Protein 3A99 (pdb70)

Secondary structure (DSSP, 8-state):
--TTTEEEEEE-SSSSS-EEEEEEETTTTEEEEEEEEEGGG---EEE-TT--EEEHHHHHHHHH-SSS-SBPPEEEEEE-SSEEEEEEE--SSEEEHHHHHHHH-SPPHHHHHHHHHHHHHHHHHHHHTTEE----SGGGEEEETTTTEEEE---TT-EE--SS-B----S-GGGS-HHHHHHS-B-HHHHHHHHHHHHHHHHHHSS-S--SHHHHHH-----SS---HHHHHHHHHHT-SSGGGSPPHHHHHTSGGGSSPPPHHHHIIIII-

GO terms:
  GO:0070561 vitamin D receptor signaling pathway (P, IMP)
  GO:0004674 protein serine/threonine kinase activity (F, IDA)
  GO:004582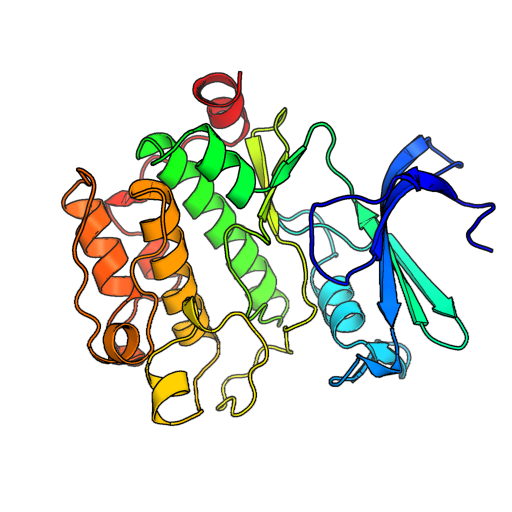4 negative regulation of innate immune response (P, IDA)
  GO:1904263 positive regulation of TORC1 signaling (P, IDA)
  GO:0071346 cellular response to type II interferon (P, IDA)
  GO:0106310 protein serine kinase activity (F, EXP)
  GO:0004674 protein serine/threonine kinase activity (F, EXP)
  GO:0005654 nucleoplasm (C, TAS)
  GO:0005829 cytosol (C, TAS)
  GO:1900425 negative regulation of defense response to bacterium (P, TAS)
  GO:0005515 protein binding (F, IPI)
  GO:0005634 nucleus (C, IDA)
  GO:0005737 cytoplasm (C, IDA)
  GO:1905062 positive regulation of cardioblast proliferation (P, IDA)
  GO:0060045 positive regulation of cardiac muscle cell proliferation (P, IDA)
  GO:0005654 nucleoplasm (C, IDA)
  GO:0005730 nucleolus (C, IDA)
  GO:0005829 cytosol (C, IDA)
  GO:0005524 ATP binding (F, IDA)
  GO:0030145 manganese ion binding (F, IDA)

B-factor: mean 25.62, std 12.77, range [10.34, 84.85]

CATH classification: 3.30.200.20 (+1 more: 1.10.510.10)

InterPro domains:
  IPR000719 Protein kinase domain [PF00069] (38-290)
  IPR000719 Protein kinase domain [PS50011] (38-290)
  IPR000719 Protein kinase domain [SM00220] (38-290)
  IPR008271 Serine/threonine-protein kinase, active site [PS00108] (163-175)
  IPR011009 Protein kinase-like domain superfamily [SSF56112] (36-296)
  IPR017348 Serine/threonine-protein kinase pim-1/2/3 [PIRSF037993] (1-313)
  IPR017441 Protein kinase, ATP binding site [PS00107] (44-67)
  IPR051138 PIM Serine/Threonine Kinase [PTHR22984] (27-294)

Foldseek 3Di:
DPVVQKPWDDFDDDDDDWGKTWIAGPVPRATKIKGKDFPVPADAWDAAPVGDIDGVQVNLLVLLQPDDAQAWHFPDKADDPGIIITITHDAPPKDFQLVVLVVVPAADLLLLLQVLVRVLRRQVSSVVSQKFQQADARRQWMANLQQLGIHGDDSSFMDGADADKDQDGDYDVLLFALCCLPPSIDHRQLRVLSSSLQRSLCRRHSHGQDDDSVCRQVLDGDRPDDDDPQSVVLSSLSSPNDSVSHDGSVCSCVRPSNPPRDHSNRSSVVPSD

Sequence (273 aa):
PLESQYQVGPLLGSGGFGSVYSGIRVSDNLPVAIKHVEKDRISDWGELPNGTRVPMEVVLLKKVSSGFSGVIRLLDWFERPDSFVLILERPEPVQDLFDFITERGALQEELARSFFWQVLEAVRHCHNCGVLHRDIKDENILIDLNRGELKLIDFGSGALLKDTVYTDFDGTRVYSPPEWIRYHRYHGRSAAVWSLGILLYDMVCGDIPFEHDEEIIRGQVFFRQRVSSECQHLIRWCLALRPSDRPTFEEIQNHPWMQDVLLPQETAEIHLH

Radius of gyration: 18.58 Å; Cα contacts (8 Å, |Δi|>4): 505; chains: 1; bounding box: 44×51×43 Å

Organism: Homo sapiens (NCBI:txid9606)

Solvent-accessible surface area: 13479 Å² total; per-residue (Å²): 125,11,113,71,78,6,119,74,29,102,107,76,80,108,78,69,206,67,39,44,64,17,2,60,63,84,97,79,111,65,44,0,11,2,34,47,22,88,49,118,178,26,90,57,69,12,124,12,135,118,41,39,146,0,3,28,14,0,14,0,6,82,81,0,14,81,42,195,23,23,0,4,62,22,60,53,59,43,99,86,122,110,20,0,0,0,0,18,46,41,17,112,52,52,42,37,0,98,59,6,8,97,133,113,30,40,10,123,38,68,3,0,45,0,0,0,66,24,5,0,74,4,1,92,35,1,20,117,33,24,0,3,2,27,13,5,26,8,85,9,2,32,0,19,41,82,137,0,54,6,35,5,39,47,2,49,18,3,16,88,35,88,110,89,60,4,93,62,35,102,21,33,105,35,14,2,5,6,10,25,19,139,111,101,110,7,92,2,110,21,12,9,4,0,10,0,0,0,0,0,0,5,0,5,6,16,80,28,16,4,107,108,48,111,70,2,62,167,16,111,9,156,27,108,88,201,7,23,94,88,0,44,105,0,0,106,74,0,4,20,85,161,45,89,81,15,4,77,29,124,72,0,16,104,9,83,4,1,82,140,40,31,110,46,89,68,0,0,110,101,15,28,138

Nearest PDB structures (foldseek):
  2bil-assembly1_B  TM=9.912E-01  e=7.807E-56  Homo sapiens
  5n51-assembly1_A  TM=9.988E-01  e=1.773E-54  Homo sapiens
  8r0y-assembly1_A  TM=9.945E-01  e=2.367E-54  Homo sapiens
  7vsy-assembly1_A  TM=9.913E-01  e=1.773E-54  Homo sapiens
  3ma3-assembly1_A  TM=1.000E+00  e=5.319E-54  Homo sapiens

Structure (mmCIF, N/CA/C/O backbone):
data_3A99
#
_entry.id   3A99
#
_cell.length_a   98.156
_cell.length_b   98.156
_cell.length_c   80.296
_cell.angle_alpha   90.00
_cell.angle_beta   90.00
_cell.angle_gamma   120.00
#
_symmetry.space_group_name_H-M   'P 65'
#
loop_
_entity.id
_entity.type
_entity.pdbx_description
1 polymer 'Proto-oncogene serine/threonine-protein kinase pim-1'
2 non-polymer 'MAGNESIUM ION'
3 non-polymer 'PHOSPHOAMINOPHOSPHONIC ACID-ADENYLATE ESTER'
4 water water
#
loop_
_atom_site.group_PDB
_atom_site.id
_atom_site.type_symbol
_atom_site.label_atom_id
_atom_site.label_alt_id
_atom_site.label_comp_id
_atom_site.label_asym_id
_atom_site.label_entity_id
_atom_site.label_seq_id
_atom_site.pdbx_PDB_ins_code
_atom_site.Cartn_x
_atom_site.Cartn_y
_atom_site.Cartn_z
_atom_site.occupancy
_atom_site.B_iso_or_equiv
_atom_site.auth_seq_id
_atom_site.auth_comp_id
_atom_site.auth_asym_id
_atom_site.auth_atom_id
_atom_site.pdbx_PDB_model_num
ATOM 1 N N . PRO A 1 40 ? -9.251 100.104 14.490 1.00 63.94 33 PRO A N 1
ATOM 2 C CA . PRO A 1 40 ? -10.173 99.867 13.356 1.00 63.72 33 PRO A CA 1
ATOM 3 C C . PRO A 1 40 ? -9.730 98.679 12.504 1.00 63.79 33 PRO A C 1
ATOM 4 O O . PRO A 1 40 ? -9.610 97.559 13.000 1.00 65.21 33 PRO A O 1
ATOM 8 N N . LEU A 1 41 ? -9.489 98.932 11.222 1.00 63.40 34 LEU A N 1
ATOM 9 C CA . LEU A 1 41 ? -9.060 97.887 10.299 1.00 61.57 34 LEU A CA 1
ATOM 10 C C . LEU A 1 41 ? -8.095 98.446 9.262 1.00 60.88 34 LEU A C 1
ATOM 11 O O . LEU A 1 41 ? -7.044 97.863 8.999 1.00 59.22 34 LEU A O 1
ATOM 16 N N . GLU A 1 42 ? -8.459 99.582 8.677 1.00 61.00 35 GLU A N 1
ATOM 17 C CA . GLU A 1 42 ? -7.626 100.224 7.668 1.00 61.12 35 GLU A CA 1
ATOM 18 C C . GLU A 1 42 ? -6.331 100.739 8.287 1.00 59.28 35 GLU A C 1
ATOM 19 O O . GLU A 1 42 ? -5.352 100.993 7.583 1.00 57.82 35 GLU A O 1
ATOM 25 N N . SER A 1 43 ? -6.331 100.889 9.608 1.00 57.60 36 SER A N 1
ATOM 26 C CA . SER A 1 43 ? -5.156 101.375 10.321 1.00 56.14 36 SER A CA 1
ATOM 27 C C . SER A 1 43 ? -4.248 100.225 10.749 1.00 53.17 36 SER A C 1
ATOM 28 O O . SER A 1 43 ? -3.026 100.373 10.793 1.00 53.01 36 SER A O 1
ATOM 31 N N . GLN A 1 44 ? -4.847 99.080 11.061 1.00 49.42 37 GLN A N 1
ATOM 32 C CA . GLN A 1 44 ? -4.083 97.911 11.483 1.00 45.35 37 GLN A CA 1
ATOM 33 C C . GLN A 1 44 ? -3.472 97.170 10.301 1.00 42.53 37 GLN A C 1
ATOM 34 O O . GLN A 1 44 ? -2.468 96.473 10.448 1.00 38.55 37 GLN A O 1
ATOM 40 N N . TYR A 1 45 ? -4.077 97.325 9.128 1.00 39.20 38 TYR A N 1
ATOM 41 C CA . TYR A 1 45 ? -3.596 96.639 7.936 1.00 39.20 38 TYR A CA 1
ATOM 42 C C . TYR A 1 45 ? -3.475 97.540 6.717 1.00 38.82 38 TYR A C 1
ATOM 43 O O . TYR A 1 45 ? -4.290 98.438 6.507 1.00 41.21 38 TYR A O 1
ATOM 52 N N . GLN A 1 46 ? -2.443 97.291 5.919 1.00 35.87 39 GLN A N 1
ATOM 53 C CA . GLN A 1 46 ? -2.226 98.032 4.687 1.00 34.80 39 GLN A CA 1
ATOM 54 C C . GLN A 1 46 ? -2.863 97.150 3.619 1.00 33.52 39 GLN A C 1
ATOM 55 O O . GLN A 1 46 ? -2.373 96.057 3.338 1.00 33.64 39 GLN A O 1
ATOM 61 N N . VAL A 1 47 ? -3.962 97.617 3.040 1.00 30.91 40 VAL A N 1
ATOM 62 C CA . VAL A 1 47 ? -4.671 96.842 2.031 1.00 29.21 40 VAL A CA 1
ATOM 63 C C . VAL A 1 47 ? -4.054 96.937 0.643 1.00 31.32 40 VAL A C 1
ATOM 64 O O . VAL A 1 47 ? -3.750 98.026 0.154 1.00 31.49 40 VAL A O 1
ATOM 68 N N . GLY A 1 48 ? -3.877 95.777 0.017 1.00 29.09 41 GLY A N 1
ATOM 69 C CA . GLY A 1 48 ? -3.303 95.713 -1.312 1.00 26.83 41 GLY A CA 1
ATOM 70 C C . GLY A 1 48 ? -4.335 95.347 -2.363 1.00 25.42 41 GLY A C 1
ATOM 71 O O . GLY A 1 48 ? -5.533 95.532 -2.151 1.00 24.88 41 GLY A O 1
ATOM 72 N N . PRO A 1 49 ? -3.901 94.805 -3.509 1.00 26.26 42 PRO A N 1
ATOM 73 C CA . PRO A 1 49 ? -4.818 94.426 -4.585 1.00 27.39 42 PRO A CA 1
ATOM 74 C C . PRO A 1 49 ? -5.625 93.163 -4.316 1.00 24.73 42 PRO A C 1
ATOM 75 O O . PRO A 1 49 ? -5.280 92.357 -3.449 1.00 24.13 42 PRO A O 1
ATOM 79 N N . LEU A 1 50 ? -6.705 93.011 -5.070 1.00 22.69 43 LEU A N 1
ATOM 80 C CA . LEU A 1 50 ? -7.560 91.842 -4.961 1.00 21.17 43 LEU A CA 1
ATOM 81 C C . LEU A 1 50 ? -6.774 90.618 -5.394 1.00 21.24 43 LEU A C 1
ATOM 82 O O . LEU A 1 50 ? -5.952 90.684 -6.314 1.00 19.58 43 LEU A O 1
ATOM 87 N N . LEU A 1 51 ? -7.034 89.495 -4.734 1.00 21.83 44 LEU A N 1
ATOM 88 C CA . LEU A 1 51 ? -6.365 88.248 -5.061 1.00 21.03 44 LEU A CA 1
ATOM 89 C C . LEU A 1 51 ? -7.314 87.346 -5.833 1.00 22.30 44 LEU A C 1
ATOM 90 O O . LEU A 1 51 ? -8.533 87.499 -5.754 1.00 23.44 44 LEU A O 1
ATOM 95 N N . GLY A 1 52 ? -6.747 86.413 -6.588 1.00 23.92 45 GLY A N 1
ATOM 96 C CA . GLY A 1 52 ? -7.561 85.483 -7.349 1.00 29.51 45 GLY A CA 1
ATOM 97 C C . GLY A 1 52 ? -8.067 85.999 -8.680 1.00 32.74 45 GLY A C 1
ATOM 98 O O . GLY A 1 52 ? -7.940 87.182 -8.999 1.00 32.98 45 GLY A O 1
ATOM 99 N N . SER A 1 53 ? -8.644 85.095 -9.463 1.00 35.57 46 SER A N 1
ATOM 100 C CA . SER A 1 53 ? -9.186 85.439 -10.769 1.00 41.65 46 SER A CA 1
ATOM 101 C C . SER A 1 53 ? -10.632 84.973 -10.849 1.00 42.75 46 SER A C 1
ATOM 102 O O . SER A 1 53 ? -10.970 83.880 -10.387 1.00 46.09 46 SER A O 1
ATOM 105 N N . GLY A 1 54 ? -11.483 85.809 -11.432 1.00 41.80 47 GLY A N 1
ATOM 106 C CA . GLY A 1 54 ? -12.884 85.462 -11.569 1.00 41.12 47 GLY A CA 1
ATOM 107 C C . GLY A 1 54 ? -13.589 85.277 -10.241 1.00 38.72 47 GLY A C 1
ATOM 108 O O . GLY A 1 54 ? -12.980 85.388 -9.176 1.00 41.92 47 GLY A O 1
ATOM 109 N N . GLY A 1 55 ? -14.883 84.990 -10.305 1.00 35.85 48 GLY A N 1
ATOM 110 C CA . GLY A 1 55 ? -15.649 84.794 -9.092 1.00 32.14 48 GLY A CA 1
ATOM 111 C C . GLY A 1 55 ? -16.218 86.092 -8.557 1.00 30.78 48 GLY A C 1
ATOM 112 O O . GLY A 1 55 ? -15.872 87.180 -9.025 1.00 30.12 48 GLY A O 1
ATOM 113 N N . PHE A 1 56 ? -17.087 85.974 -7.560 1.00 25.43 49 PHE A N 1
ATOM 114 C CA . PHE A 1 56 ? -17.724 87.132 -6.956 1.00 24.00 49 PHE A CA 1
ATOM 115 C C . PHE A 1 56 ? -17.255 87.392 -5.530 1.00 21.89 49 PHE A C 1
ATOM 116 O O . PHE A 1 56 ? -17.913 88.111 -4.779 1.00 23.31 49 PHE A O 1
ATOM 124 N N . GLY A 1 57 ? -16.118 86.810 -5.162 1.00 20.46 50 GLY A N 1
ATOM 125 C CA . GLY A 1 57 ? -15.593 87.010 -3.823 1.00 19.86 50 GLY A CA 1
ATOM 126 C C . GLY A 1 57 ? -14.739 88.259 -3.740 1.00 21.12 50 GLY A C 1
ATOM 127 O O . GLY A 1 57 ? -14.511 88.929 -4.749 1.00 21.51 50 GLY A O 1
ATOM 128 N N . SER A 1 58 ? -14.272 88.579 -2.536 1.00 19.18 51 SER A N 1
ATOM 129 C CA . SER A 1 58 ? -13.434 89.753 -2.325 1.00 19.74 51 SER A CA 1
ATOM 130 C C . SER A 1 58 ? -12.357 89.472 -1.286 1.00 19.21 51 SER A C 1
ATOM 131 O O . SER A 1 58 ? -12.556 89.692 -0.089 1.00 18.21 51 SER A O 1
ATOM 134 N N . VAL A 1 59 ? -11.215 88.977 -1.748 1.00 15.97 52 VAL A N 1
ATOM 135 C CA . VAL A 1 59 ? -10.096 88.683 -0.863 1.00 17.55 52 VAL A CA 1
ATOM 136 C C . VAL A 1 59 ? -8.927 89.562 -1.287 1.00 18.21 52 VAL A C 1
ATOM 137 O O . VAL A 1 59 ? -8.477 89.498 -2.430 1.00 19.98 52 VAL A O 1
ATOM 141 N N . TYR A 1 60 ? -8.445 90.390 -0.366 1.00 17.37 53 TYR A N 1
ATOM 142 C CA . TYR A 1 60 ? -7.343 91.296 -0.670 1.00 19.03 53 TYR A CA 1
ATOM 143 C C . TYR A 1 60 ? -6.019 90.905 -0.049 1.00 21.58 53 TYR A C 1
ATOM 144 O O . TYR A 1 60 ? -5.968 90.327 1.035 1.00 20.45 53 TYR A O 1
ATOM 153 N N . SER A 1 61 ? -4.938 91.247 -0.741 1.00 20.06 54 SER A N 1
ATOM 154 C CA . SER A 1 61 ? -3.611 90.993 -0.217 1.00 22.39 54 SER A CA 1
ATOM 155 C C . SER A 1 61 ? -3.418 92.111 0.802 1.00 23.36 54 SER A C 1
ATOM 156 O O . SER A 1 61 ? -3.842 93.243 0.568 1.00 27.58 54 SER A O 1
ATOM 159 N N . GLY A 1 62 ? -2.801 91.799 1.932 1.00 21.29 55 GLY A N 1
ATOM 160 C CA . GLY A 1 62 ? -2.592 92.817 2.942 1.00 25.10 55 GLY A CA 1
ATOM 161 C C . GLY A 1 62 ? -1.336 92.592 3.751 1.00 24.41 55 GLY A C 1
ATOM 162 O O . GLY A 1 62 ? -0.684 91.554 3.641 1.00 21.48 55 GLY A O 1
ATOM 163 N N . ILE A 1 63 ? -0.992 93.583 4.565 1.00 27.74 56 ILE A N 1
ATOM 164 C CA . ILE A 1 63 ? 0.184 93.507 5.417 1.00 32.02 56 ILE A CA 1
ATOM 165 C C . ILE A 1 63 ? -0.171 94.090 6.778 1.00 31.46 56 ILE A C 1
ATOM 166 O O . ILE A 1 63 ? -0.681 95.206 6.864 1.00 33.78 56 ILE A O 1
ATOM 171 N N . ARG A 1 64 ? 0.078 93.327 7.837 1.00 30.47 57 ARG A N 1
ATOM 172 C CA . ARG A 1 64 ? -0.213 93.801 9.183 1.00 34.09 57 ARG A CA 1
ATOM 173 C C . ARG A 1 64 ? 0.860 94.820 9.549 1.00 34.84 57 ARG A C 1
ATOM 174 O O . ARG A 1 64 ? 2.036 94.486 9.656 1.00 38.90 57 ARG A O 1
ATOM 182 N N . VAL A 1 65 ? 0.439 96.067 9.725 1.00 37.17 58 VAL A N 1
ATOM 183 C CA . VAL A 1 65 ? 1.346 97.164 10.045 1.00 41.25 58 VAL A CA 1
ATOM 184 C C . VAL A 1 65 ? 2.268 96.917 11.241 1.00 41.71 58 VAL A C 1
ATOM 185 O O . VAL A 1 65 ? 3.445 97.276 11.205 1.00 44.35 58 VAL A O 1
ATOM 189 N N . SER A 1 66 ? 1.737 96.299 12.291 1.00 43.11 59 SER A N 1
ATOM 190 C CA . SER A 1 66 ? 2.514 96.035 13.500 1.00 44.12 59 SER A CA 1
ATOM 191 C C . SER A 1 66 ? 3.822 95.272 13.286 1.00 45.49 59 SER A C 1
ATOM 192 O O . SER A 1 66 ? 4.848 95.625 13.868 1.00 44.82 59 SER A O 1
ATOM 195 N N . ASP A 1 67 ? 3.791 94.233 12.457 1.00 43.88 60 ASP A N 1
ATOM 196 C CA . ASP A 1 67 ? 4.987 93.431 12.209 1.00 43.12 60 ASP A CA 1
ATOM 197 C C . ASP A 1 67 ? 5.231 93.099 10.738 1.00 41.37 60 ASP A C 1
ATOM 198 O O . ASP A 1 67 ? 6.074 92.259 10.419 1.00 41.21 60 ASP A O 1
ATOM 203 N N . ASN A 1 68 ? 4.495 93.755 9.848 1.00 40.39 61 ASN A N 1
ATOM 204 C CA . ASN A 1 68 ? 4.635 93.528 8.412 1.00 39.92 61 ASN A CA 1
ATOM 205 C C . ASN A 1 68 ? 4.351 92.085 7.999 1.00 37.60 61 ASN A C 1
ATOM 206 O O . ASN A 1 68 ? 4.887 91.602 7.001 1.00 37.75 61 ASN A O 1
ATOM 211 N N . LEU A 1 69 ? 3.508 91.400 8.764 1.00 34.16 62 LEU A N 1
ATOM 212 C CA . LEU A 1 69 ? 3.159 90.017 8.452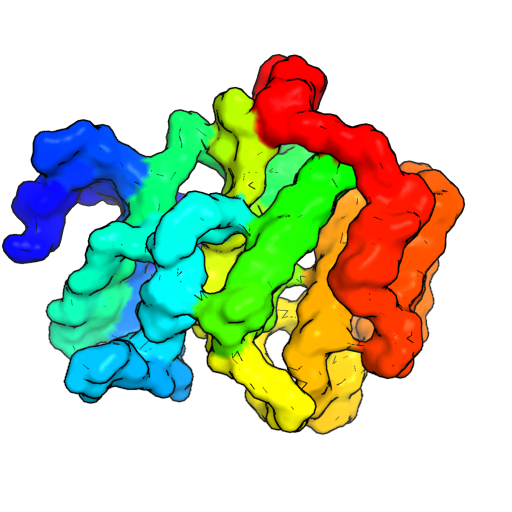 1.00 31.34 62 LEU A CA 1
ATOM 213 C C . LEU A 1 69 ? 2.215 89.968 7.256 1.00 29.55 62 LEU A C 1
ATOM 214 O O . LEU A 1 69 ? 1.230 90.706 7.202 1.00 29.50 62 LEU A O 1
ATOM 219 N N . PRO A 1 70 ? 2.509 89.105 6.271 1.00 28.08 63 PRO A N 1
ATOM 220 C CA . PRO A 1 70 ? 1.635 89.008 5.098 1.00 27.61 63 PRO A CA 1
ATOM 221 C C . PRO A 1 70 ? 0.303 88.376 5.494 1.00 25.68 63 PRO A C 1
ATOM 222 O O . PRO A 1 70 ? 0.273 87.367 6.198 1.00 27.46 63 PRO A O 1
ATOM 226 N N . VAL A 1 71 ? -0.796 88.974 5.051 1.00 23.64 64 VAL A N 1
ATOM 227 C CA . VAL A 1 71 ? -2.113 88.441 5.369 1.00 22.03 64 VAL A CA 1
ATOM 228 C C . VAL A 1 71 ? -3.040 88.538 4.171 1.00 22.40 64 VAL A C 1
ATOM 229 O O . VAL A 1 71 ? -2.727 89.187 3.173 1.00 21.17 64 VAL A O 1
ATOM 233 N N . ALA A 1 72 ? -4.176 87.860 4.279 1.00 18.52 65 ALA A N 1
ATOM 234 C CA . ALA A 1 72 ? -5.202 87.892 3.250 1.00 19.31 65 ALA A CA 1
ATOM 235 C C . ALA A 1 72 ? -6.424 88.424 3.977 1.00 20.67 65 ALA A C 1
ATOM 236 O O . ALA A 1 72 ? -6.763 87.956 5.064 1.00 19.88 65 ALA A O 1
ATOM 238 N N . ILE A 1 73 ? -7.071 89.418 3.385 1.00 18.15 66 ILE A N 1
ATOM 239 C CA . ILE A 1 73 ? -8.240 90.040 3.983 1.00 17.67 66 ILE A CA 1
ATOM 240 C C . ILE A 1 73 ? -9.473 89.614 3.201 1.00 18.05 66 ILE A C 1
ATOM 241 O O . ILE A 1 73 ? -9.726 90.107 2.102 1.00 18.22 66 ILE A O 1
ATOM 246 N N . LYS A 1 74 ? -10.234 88.687 3.778 1.00 16.68 67 LYS A N 1
ATOM 247 C CA . LYS A 1 74 ? -11.429 88.156 3.127 1.00 15.35 67 LYS A CA 1
ATOM 248 C C . LYS A 1 74 ? -12.732 88.778 3.616 1.00 17.85 67 LYS A C 1
ATOM 249 O O . LYS A 1 74 ? -13.039 88.756 4.810 1.00 18.52 67 LYS A O 1
ATOM 255 N N . HIS A 1 75 ? -13.500 89.327 2.679 1.00 17.99 68 HIS A N 1
ATOM 256 C CA . HIS A 1 75 ? -14.775 89.960 3.000 1.00 18.25 68 HIS A CA 1
ATOM 257 C C . HIS A 1 75 ? -15.935 89.033 2.664 1.00 19.59 68 HIS A C 1
ATOM 258 O O . HIS A 1 75 ? -16.016 88.499 1.558 1.00 21.04 68 HIS A O 1
ATOM 265 N N . VAL A 1 76 ? -16.833 88.847 3.624 1.00 18.53 69 VAL A N 1
ATOM 266 C CA . VAL A 1 76 ? -17.992 87.990 3.428 1.00 18.92 69 VAL A CA 1
ATOM 267 C C . VAL A 1 76 ? -19.268 88.808 3.609 1.00 23.11 69 VAL A C 1
ATOM 268 O O . VAL A 1 76 ? -19.448 89.471 4.630 1.00 22.26 69 VAL A O 1
ATOM 272 N N . GLU A 1 77 ? -20.136 88.763 2.602 1.00 21.66 70 GLU A N 1
ATOM 273 C CA . GLU A 1 77 ? -21.405 89.489 2.619 1.00 25.30 70 GLU A CA 1
ATOM 274 C C . GLU A 1 77 ? -22.401 88.791 3.536 1.00 22.98 70 GLU A C 1
ATOM 275 O O . GLU A 1 77 ? -22.640 87.593 3.398 1.00 27.10 70 GLU A O 1
ATOM 281 N N . LYS A 1 78 ? -22.993 89.543 4.458 1.00 27.91 71 LYS A N 1
ATOM 282 C CA . LYS A 1 78 ? -23.962 88.970 5.386 1.00 31.02 71 LYS A CA 1
ATOM 283 C C . LYS A 1 78 ? -25.164 88.355 4.673 1.00 32.63 71 LYS A C 1
ATOM 284 O O . LYS A 1 78 ? -25.623 87.274 5.041 1.00 35.04 71 LYS A O 1
ATOM 290 N N . ASP A 1 79 ? -25.668 89.036 3.647 1.00 34.85 72 ASP A N 1
ATOM 291 C CA . ASP A 1 79 ? -26.825 88.544 2.905 1.00 38.16 72 ASP A CA 1
ATOM 292 C C . ASP A 1 79 ? -26.515 87.269 2.125 1.00 40.32 72 ASP A C 1
ATOM 293 O O . ASP A 1 79 ? -27.422 86.602 1.625 1.00 41.90 72 ASP A O 1
ATOM 298 N N . ARG A 1 80 ? -25.233 86.934 2.022 1.00 39.17 73 ARG A N 1
ATOM 299 C CA . ARG A 1 80 ? -24.812 85.737 1.304 1.00 43.04 73 ARG A CA 1
ATOM 300 C C . ARG A 1 80 ? -24.570 84.583 2.269 1.00 44.20 73 ARG A C 1
ATOM 301 O O . ARG A 1 80 ? -24.322 83.452 1.851 1.00 44.85 73 ARG A O 1
ATOM 309 N N . ILE A 1 81 ? -24.644 84.877 3.563 1.00 42.17 74 ILE A N 1
ATOM 310 C CA . ILE A 1 81 ? -24.436 83.866 4.590 1.00 43.25 74 ILE A CA 1
ATOM 311 C C . ILE A 1 81 ? -25.733 83.111 4.857 1.00 44.79 74 ILE A C 1
ATOM 312 O O . ILE A 1 81 ? -26.753 83.712 5.197 1.00 47.61 74 ILE A O 1
ATOM 317 N N . SER A 1 82 ? -25.688 81.793 4.698 1.00 45.81 75 SER A N 1
ATOM 318 C CA . SER A 1 82 ? -26.859 80.956 4.922 1.00 47.55 75 SER A CA 1
ATOM 319 C C . SER A 1 82 ? -26.737 80.185 6.232 1.00 46.46 75 SER A C 1
ATOM 320 O O . SER A 1 82 ? -27.742 79.857 6.863 1.00 48.90 75 SER A O 1
ATOM 323 N N . ASP A 1 83 ? -25.503 79.900 6.637 1.00 45.18 76 ASP A N 1
ATOM 324 C CA . ASP A 1 83 ? -25.251 79.165 7.873 1.00 41.61 76 ASP A CA 1
ATOM 325 C C . ASP A 1 83 ? -24.552 80.023 8.919 1.00 38.26 76 ASP A C 1
ATOM 326 O O . ASP A 1 83 ? -23.410 80.441 8.730 1.00 32.72 76 ASP A O 1
ATOM 331 N N . TRP A 1 84 ? -25.242 80.279 10.024 1.00 37.34 77 TRP A N 1
ATOM 332 C CA . TRP A 1 84 ? -24.679 81.077 11.103 1.00 39.63 77 TRP A CA 1
ATOM 333 C C . TRP A 1 84 ? -24.364 80.201 12.306 1.00 42.72 77 TRP A C 1
ATOM 334 O O . TRP A 1 84 ? -24.937 79.125 12.472 1.00 45.19 77 TRP A O 1
ATOM 345 N N . GLY A 1 85 ? -23.445 80.672 13.141 1.00 44.34 78 GLY A N 1
ATOM 346 C CA . GLY A 1 85 ? -23.068 79.928 14.326 1.00 47.54 78 GLY A CA 1
ATOM 347 C C . GLY A 1 85 ? -22.751 80.873 15.466 1.00 51.35 78 GLY A C 1
ATOM 348 O O . GLY A 1 85 ? -22.867 82.090 15.320 1.00 50.46 78 GLY A O 1
ATOM 349 N N . GLU A 1 86 ? -22.354 80.319 16.605 1.00 55.44 79 GLU A N 1
ATOM 350 C CA . GLU A 1 86 ? -22.017 81.130 17.766 1.00 60.63 79 GLU A CA 1
ATOM 351 C C . GLU A 1 86 ? -20.673 80.715 18.347 1.00 63.28 79 GLU A C 1
ATOM 352 O O . GLU A 1 86 ? -20.413 79.530 18.557 1.00 62.77 79 GLU A O 1
ATOM 358 N N . LEU A 1 87 ? -19.820 81.701 18.600 1.00 66.55 80 LEU A N 1
ATOM 359 C CA . LEU A 1 87 ? -18.500 81.447 19.158 1.00 70.32 80 LEU A CA 1
ATOM 360 C C . LEU A 1 87 ? -18.628 81.083 20.635 1.00 72.81 80 LEU A C 1
ATOM 361 O O . LEU A 1 87 ? -19.707 81.199 21.216 1.00 71.95 80 LEU A O 1
ATOM 366 N N . PRO A 1 88 ? -17.529 80.629 21.259 1.00 75.10 81 PRO A N 1
ATOM 367 C CA . PRO A 1 88 ? -17.558 80.256 22.676 1.00 76.71 81 PRO A CA 1
ATOM 368 C C . PRO A 1 88 ? -18.228 81.306 23.561 1.00 77.88 81 PRO A C 1
ATOM 369 O O . PRO A 1 88 ? -18.892 80.969 24.540 1.00 79.16 81 PRO A O 1
ATOM 373 N N . ASN A 1 89 ? -18.054 82.577 23.212 1.00 78.65 82 ASN A N 1
ATOM 374 C CA . ASN A 1 89 ? -18.650 83.663 23.983 1.00 79.66 82 ASN A CA 1
ATOM 375 C C . ASN A 1 89 ? -20.152 83.750 23.732 1.00 79.03 82 ASN A C 1
ATOM 376 O O . ASN A 1 89 ? -20.902 84.248 24.572 1.00 79.48 82 ASN A O 1
ATOM 381 N N . GLY A 1 90 ? -20.586 83.267 22.571 1.00 78.30 83 GLY A N 1
ATOM 382 C CA . GLY A 1 90 ? -22.000 83.291 22.242 1.00 77.31 83 GLY A CA 1
ATOM 383 C C . GLY A 1 90 ? -22.402 84.328 21.210 1.00 76.01 83 GLY A C 1
ATOM 384 O O . GLY A 1 90 ? -23.591 84.575 21.009 1.00 76.46 83 GLY A O 1
ATOM 385 N N . THR A 1 91 ? -21.419 84.934 20.552 1.00 73.84 84 THR A N 1
ATOM 386 C CA . THR A 1 91 ? -21.695 85.948 19.539 1.00 70.99 84 THR A CA 1
ATOM 387 C C . THR A 1 91 ? -22.155 85.315 18.227 1.00 67.88 84 THR A C 1
ATOM 388 O O . THR A 1 91 ? -21.749 84.204 17.887 1.00 69.17 84 THR A O 1
ATOM 392 N N . ARG A 1 92 ? -23.005 86.032 17.497 1.00 63.27 85 ARG A N 1
ATOM 393 C CA . ARG A 1 92 ? -23.533 85.555 16.222 1.00 58.06 85 ARG A CA 1
ATOM 394 C C . ARG A 1 92 ? -22.568 85.871 15.082 1.00 53.18 85 ARG A C 1
ATOM 395 O O . ARG A 1 92 ? -22.338 87.036 14.757 1.00 51.72 85 ARG A O 1
ATOM 403 N N . VAL A 1 93 ? -22.012 84.827 14.473 1.00 44.74 86 VAL A N 1
ATOM 404 C CA . VAL A 1 93 ? -21.063 84.997 13.377 1.00 37.25 86 VAL A CA 1
ATOM 405 C C . VAL A 1 93 ? -21.262 83.942 12.291 1.00 33.93 86 VAL A C 1
ATOM 406 O O . VAL A 1 93 ? -21.977 82.960 12.488 1.00 34.46 86 VAL A O 1
ATOM 410 N N . PRO A 1 94 ? -20.636 84.140 11.119 1.00 29.20 87 PRO A N 1
ATOM 411 C CA . PRO A 1 94 ? -20.774 83.166 10.032 1.00 27.55 87 PRO A CA 1
ATOM 412 C C . PRO A 1 94 ? -20.169 81.838 10.474 1.00 23.73 87 PRO A C 1
ATOM 413 O O . PRO A 1 94 ? -19.194 81.820 11.223 1.00 23.31 87 PRO A O 1
ATOM 417 N N . MET A 1 95 ? -20.743 80.731 10.016 1.00 23.81 88 MET A N 1
ATOM 418 C CA . MET A 1 95 ? -20.215 79.421 10.379 1.00 24.66 88 MET A CA 1
ATOM 419 C C . MET A 1 95 ? -18.742 79.345 9.981 1.00 21.44 88 MET A C 1
ATOM 420 O O . MET A 1 95 ? -17.938 78.701 10.654 1.00 21.91 88 MET A O 1
ATOM 425 N N . GLU A 1 96 ? -18.387 80.019 8.891 1.00 22.14 89 GLU A N 1
ATOM 426 C CA . GLU A 1 96 ? -17.007 80.016 8.425 1.00 20.84 89 GLU A CA 1
ATOM 427 C C . GLU A 1 96 ? -16.060 80.467 9.533 1.00 19.99 89 GLU A C 1
ATOM 428 O O . GLU A 1 96 ? -14.968 79.925 9.683 1.00 20.81 89 GLU A O 1
ATOM 434 N N . VAL A 1 97 ? -16.484 81.457 10.314 1.00 22.15 90 VAL A N 1
ATOM 435 C CA . VAL A 1 97 ? -15.663 81.961 11.411 1.00 20.13 90 VAL A CA 1
ATOM 436 C C . VAL A 1 97 ? -15.587 80.934 12.538 1.00 19.26 90 VAL A C 1
ATOM 437 O O . VAL A 1 97 ? -14.526 80.707 13.110 1.00 20.66 90 VAL A O 1
ATOM 441 N N . VAL A 1 98 ? -16.722 80.317 12.850 1.00 21.01 91 VAL A N 1
ATOM 442 C CA . VAL A 1 98 ? -16.777 79.302 13.894 1.00 20.86 91 VAL A CA 1
ATOM 443 C C . VAL A 1 98 ? -15.808 78.169 13.568 1.00 20.79 91 VAL A C 1
ATOM 444 O O . VAL A 1 98 ? -15.020 77.744 14.413 1.00 19.35 91 VAL A O 1
ATOM 448 N N . LEU A 1 99 ? -15.868 77.690 12.330 1.00 20.39 92 LEU A N 1
ATOM 449 C CA . LEU A 1 99 ? -15.009 76.595 11.898 1.00 17.87 92 LEU A CA 1
ATOM 450 C C . LEU A 1 99 ? -13.537 76.988 11.854 1.00 17.81 92 LEU A C 1
ATOM 451 O O . LEU A 1 99 ? -12.675 76.222 12.273 1.00 17.23 92 LEU A O 1
ATOM 456 N N . LEU A 1 100 ? -13.240 78.178 11.343 1.00 17.55 93 LEU A N 1
ATOM 457 C CA . LEU A 1 100 ? -11.852 78.619 11.287 1.00 19.27 93 LEU A CA 1
ATOM 458 C C . LEU A 1 100 ? -11.265 78.690 12.692 1.00 18.14 93 LEU A C 1
ATOM 459 O O . LEU A 1 100 ? -10.130 78.280 12.922 1.00 20.50 93 LEU A O 1
ATOM 464 N N . LYS A 1 101 ? -12.041 79.203 13.640 1.00 21.05 94 LYS A N 1
ATOM 465 C CA . LYS A 1 101 ? -11.555 79.302 15.009 1.00 21.35 94 LYS A CA 1
ATOM 466 C C . LYS A 1 101 ? -11.239 77.930 15.592 1.00 20.75 94 LYS A C 1
ATOM 467 O O . LYS A 1 101 ? -10.251 77.765 16.305 1.00 23.27 94 LYS A O 1
ATOM 473 N N . LYS A 1 102 ? -12.075 76.945 15.281 1.00 18.82 95 LYS A N 1
ATOM 474 C CA . LYS A 1 102 ? -11.873 75.593 15.793 1.00 19.41 95 LYS A CA 1
ATOM 475 C C . LYS A 1 102 ? -10.631 74.902 15.234 1.00 20.90 95 LYS A C 1
ATOM 476 O O . LYS A 1 102 ? -10.038 74.060 15.907 1.00 23.75 95 LYS A O 1
ATOM 482 N N . VAL A 1 103 ? -10.228 75.259 14.016 1.00 20.62 96 VAL A N 1
ATOM 483 C CA . VAL A 1 103 ? -9.056 74.639 13.402 1.00 20.19 96 VAL A CA 1
ATOM 484 C C . VAL A 1 103 ? -7.791 75.495 13.424 1.00 23.40 96 VAL A C 1
ATOM 485 O O . VAL A 1 103 ? -6.703 75.003 13.123 1.00 24.19 96 VAL A O 1
ATOM 489 N N . SER A 1 104 ? -7.923 76.767 13.782 1.00 23.89 97 SER A N 1
ATOM 490 C CA . SER A 1 104 ? -6.772 77.664 13.794 1.00 26.85 97 SER A CA 1
ATOM 491 C C . SER A 1 104 ? -5.917 77.620 15.055 1.00 31.56 97 SER A C 1
ATOM 492 O O . SER A 1 104 ? -5.077 78.495 15.269 1.00 33.16 97 SER A O 1
ATOM 495 N N . SER A 1 105 ? -6.123 76.605 15.886 1.00 32.63 98 SER A N 1
ATOM 496 C CA . SER A 1 105 ? -5.345 76.469 17.111 1.00 40.06 98 SER A CA 1
ATOM 497 C C . SER A 1 105 ? -4.095 75.642 16.836 1.00 41.31 98 SER A C 1
ATOM 498 O O . SER A 1 105 ? -4.185 74.493 16.406 1.00 40.26 98 SER A O 1
ATOM 501 N N . GLY A 1 106 ? -2.931 76.235 17.079 1.00 42.06 99 GLY A N 1
ATOM 502 C CA . GLY A 1 106 ? -1.682 75.531 16.850 1.00 41.83 99 GLY A CA 1
ATOM 503 C C . GLY A 1 106 ? -1.314 75.469 15.380 1.00 40.69 99 GLY A C 1
ATOM 504 O O . GLY A 1 106 ? -1.925 76.146 14.551 1.00 36.64 99 GLY A O 1
ATOM 505 N N . PHE A 1 107 ? -0.314 74.653 15.058 1.00 39.65 100 PHE A N 1
ATOM 506 C CA . PHE A 1 107 ? 0.145 74.495 13.682 1.00 37.82 100 PHE A CA 1
ATOM 507 C C . PHE A 1 107 ? -0.664 73.431 12.948 1.00 36.71 100 PHE A C 1
ATOM 508 O O . PHE A 1 107 ? -1.121 72.459 13.554 1.00 37.24 100 PHE A O 1
ATOM 516 N N . SER A 1 108 ? -0.835 73.614 11.643 1.00 31.80 101 SER A N 1
ATOM 517 C CA . SER A 1 108 ? -1.579 72.656 10.829 1.00 33.15 101 SER A CA 1
ATOM 518 C C . SER A 1 108 ? -1.488 73.021 9.355 1.00 30.14 101 SER A C 1
ATOM 519 O O . SER A 1 108 ? -0.960 74.075 8.995 1.00 32.46 101 SER A O 1
ATOM 522 N N . GLY A 1 109 ? -2.007 72.141 8.505 1.00 27.33 102 GLY A N 1
ATOM 523 C CA . GLY A 1 109 ? -1.992 72.395 7.077 1.00 19.97 102 GLY A CA 1
ATOM 524 C C . GLY A 1 109 ? -3.234 73.172 6.685 1.00 18.79 102 GLY A C 1
ATOM 525 O O . GLY A 1 109 ? -3.742 73.039 5.575 1.00 17.07 102 GLY A O 1
ATOM 526 N N . VAL A 1 110 ? -3.736 73.977 7.616 1.00 19.43 103 VAL A N 1
ATOM 527 C CA . VAL A 1 110 ? -4.920 74.794 7.364 1.00 19.90 103 VAL A CA 1
ATOM 528 C C . VAL A 1 110 ? -4.558 76.262 7.562 1.00 20.08 103 VAL A C 1
ATOM 529 O O . VAL A 1 110 ? -3.891 76.604 8.537 1.00 20.77 103 VAL A O 1
ATOM 533 N N . ILE A 1 111 ? -4.977 77.119 6.632 1.00 20.12 104 ILE A N 1
ATOM 534 C CA . ILE A 1 111 ? -4.705 78.554 6.740 1.00 22.36 104 ILE A CA 1
ATOM 535 C C . ILE A 1 111 ? -5.418 79.041 7.995 1.00 22.23 104 ILE A C 1
ATOM 536 O O . ILE A 1 111 ? -6.621 78.834 8.152 1.00 25.63 104 ILE A O 1
ATOM 541 N N . ARG A 1 112 ? -4.674 79.701 8.877 1.00 17.67 105 ARG A N 1
ATOM 542 C CA . ARG A 1 112 ? -5.229 80.165 10.139 1.00 20.79 105 ARG A CA 1
ATOM 543 C C . ARG A 1 112 ? -5.862 81.550 10.146 1.00 20.81 105 ARG A C 1
ATOM 544 O O . ARG A 1 112 ? -5.411 82.465 9.450 1.00 20.12 105 ARG A O 1
ATOM 552 N N . LEU A 1 113 ? -6.922 81.677 10.940 1.00 19.11 106 LEU A N 1
ATOM 553 C CA . LEU A 1 113 ? -7.638 82.938 11.105 1.00 18.50 106 LEU A CA 1
ATOM 554 C C . LEU A 1 113 ? -6.908 83.698 12.208 1.00 19.95 106 LEU A C 1
ATOM 555 O O . LEU A 1 113 ? -6.812 83.221 13.340 1.00 22.56 106 LEU A O 1
ATOM 560 N N . LEU A 1 114 ? -6.396 84.878 11.874 1.00 20.26 107 LEU A N 1
ATOM 561 C CA . LEU A 1 114 ? -5.649 85.691 12.831 1.00 21.51 107 LEU A CA 1
ATOM 562 C C . LEU A 1 114 ? -6.539 86.664 13.594 1.00 24.04 107 LEU A C 1
ATOM 563 O O . LEU A 1 114 ? -6.241 87.032 14.731 1.00 24.23 107 LEU A O 1
ATOM 568 N N . ASP A 1 115 ? -7.627 87.084 12.962 1.00 22.16 108 ASP A N 1
ATOM 569 C CA . ASP A 1 115 ? -8.562 88.011 13.583 1.00 24.77 108 ASP A CA 1
ATOM 570 C C . ASP A 1 115 ? -9.738 88.198 12.641 1.00 22.53 108 ASP A C 1
ATOM 571 O O . ASP A 1 115 ? -9.681 87.787 11.483 1.00 19.94 108 ASP A O 1
ATOM 576 N N . TRP A 1 116 ? -10.814 88.792 13.141 1.00 23.10 109 TRP A N 1
ATOM 577 C CA . TRP A 1 116 ? -11.986 89.039 12.315 1.00 22.33 109 TRP A CA 1
ATOM 578 C C . TRP A 1 116 ? -12.707 90.283 12.808 1.00 24.80 109 TRP A C 1
ATOM 579 O O . TRP A 1 116 ? -12.587 90.665 13.975 1.00 25.54 109 TRP A O 1
ATOM 590 N N . PHE A 1 117 ? -13.454 90.912 11.907 1.00 24.13 110 PHE A N 1
ATOM 591 C CA . PHE A 1 117 ? -14.184 92.131 12.225 1.00 26.55 110 PHE A CA 1
ATOM 592 C C . PHE A 1 117 ? -15.598 92.067 11.674 1.00 24.92 110 PHE A C 1
ATOM 593 O O . PHE A 1 117 ? -15.842 91.448 10.640 1.00 25.40 110 PHE A O 1
ATOM 601 N N . GLU A 1 118 ? -16.533 92.703 12.367 1.00 23.13 111 GLU A N 1
ATOM 602 C CA . GLU A 1 118 ? -17.905 92.735 11.894 1.00 25.16 111 GLU A CA 1
ATOM 603 C C . GLU A 1 118 ? -18.253 94.152 11.468 1.00 28.07 111 GLU A C 1
ATOM 604 O O . GLU A 1 118 ? -17.944 95.118 12.166 1.00 28.66 111 GLU A O 1
ATOM 610 N N . ARG A 1 119 ? -18.878 94.261 10.302 1.00 28.73 112 ARG A N 1
ATOM 611 C CA . ARG A 1 119 ? -19.305 95.541 9.758 1.00 28.64 112 ARG A CA 1
ATOM 612 C C . ARG A 1 119 ? -20.816 95.463 9.577 1.00 26.55 112 ARG A C 1
ATOM 613 O O . ARG A 1 119 ? -21.406 94.393 9.708 1.00 28.78 112 ARG A O 1
ATOM 621 N N . PRO A 1 120 ? -21.468 96.596 9.277 1.00 30.38 113 PRO A N 1
ATOM 622 C CA . PRO A 1 120 ? -22.921 96.599 9.093 1.00 31.41 113 PRO A CA 1
ATOM 623 C C . PRO A 1 120 ? -23.476 95.556 8.123 1.00 31.87 113 PRO A C 1
ATOM 624 O O . PRO A 1 120 ? -24.481 94.905 8.413 1.00 32.41 113 PRO A O 1
ATOM 628 N N . ASP A 1 121 ? -22.824 95.393 6.975 1.00 28.32 114 ASP A N 1
ATOM 629 C CA . ASP A 1 121 ? -23.299 94.450 5.970 1.00 27.77 114 ASP A CA 1
ATOM 630 C C . ASP A 1 121 ? -22.345 93.301 5.671 1.00 24.29 114 ASP A C 1
ATOM 631 O O . ASP A 1 121 ? -22.565 92.551 4.725 1.00 25.95 114 ASP A O 1
ATOM 636 N N . SER A 1 122 ? -21.296 93.148 6.470 1.00 25.32 115 SER A N 1
ATOM 637 C CA . SER A 1 122 ? -20.343 92.079 6.199 1.00 24.93 115 SER A CA 1
ATOM 638 C C . SER A 1 122 ? -19.427 91.749 7.364 1.00 24.44 115 SER A C 1
ATOM 639 O O . SER A 1 122 ? -19.456 92.397 8.407 1.00 24.91 115 SER A O 1
ATOM 642 N N . PHE A 1 123 ? -18.622 90.712 7.167 1.00 21.61 116 PHE A N 1
ATOM 643 C CA . PHE A 1 123 ? -17.631 90.304 8.146 1.00 20.31 116 PHE A CA 1
ATOM 644 C C . PHE A 1 123 ? -16.313 90.325 7.391 1.00 18.10 116 PHE A C 1
ATOM 645 O O . PHE A 1 123 ? -16.278 90.063 6.184 1.00 19.17 116 PHE A O 1
ATOM 653 N N . VAL A 1 124 ? -15.237 90.668 8.084 1.00 18.10 117 VAL A N 1
ATOM 654 C CA . VAL A 1 124 ? -13.927 90.701 7.458 1.00 19.41 117 VAL A CA 1
ATOM 655 C C . VAL A 1 124 ? -13.029 89.744 8.215 1.00 19.88 117 VAL A C 1
ATOM 656 O O . VAL A 1 124 ? -12.897 89.833 9.433 1.00 20.90 117 VAL A O 1
ATOM 660 N N . LEU A 1 125 ? -12.422 88.820 7.481 1.00 18.45 118 LEU A N 1
ATOM 661 C CA . LEU A 1 125 ? -11.549 87.819 8.072 1.00 17.54 118 LEU A CA 1
ATOM 662 C C . LEU A 1 125 ? -10.093 88.069 7.718 1.00 19.35 118 LEU A C 1
ATOM 663 O O . LEU A 1 125 ? -9.753 88.253 6.551 1.00 19.43 118 LEU A O 1
ATOM 668 N N . ILE A 1 126 ? -9.230 88.082 8.729 1.00 16.81 119 ILE A N 1
ATOM 669 C CA . ILE A 1 126 ? -7.805 88.279 8.497 1.00 19.27 119 ILE A CA 1
ATOM 670 C C . ILE A 1 126 ? -7.175 86.894 8.553 1.00 20.28 119 ILE A C 1
ATOM 671 O O . ILE A 1 126 ? -7.213 86.227 9.586 1.00 19.59 119 ILE A O 1
ATOM 676 N N . LEU A 1 127 ? -6.601 86.469 7.433 1.00 18.58 120 LEU A N 1
ATOM 677 C CA . LEU A 1 127 ? -5.998 85.146 7.329 1.00 20.80 120 LEU A CA 1
ATOM 678 C C . LEU A 1 127 ? -4.507 85.179 7.041 1.00 20.74 120 LEU A C 1
ATOM 679 O O . LEU A 1 127 ? -3.982 86.156 6.509 1.00 21.17 120 LEU A O 1
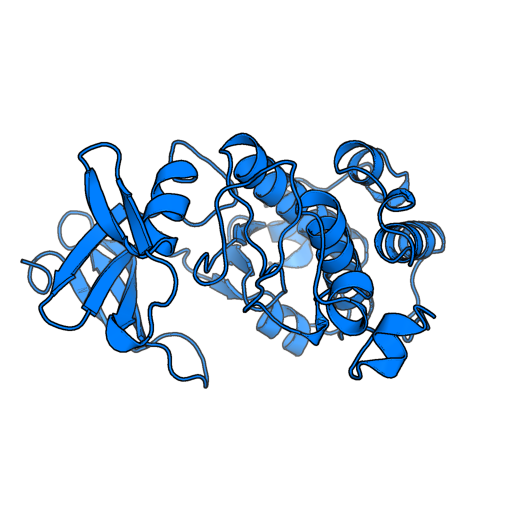ATOM 684 N N . GLU A 1 128 ? -3.830 84.092 7.396 1.00 19.88 121 GLU A N 1
ATOM 685 C CA . GLU A 1 128 ? -2.407 83.959 7.119 1.00 20.34 121 GLU A CA 1
ATOM 686 C C . GLU A 1 128 ? -2.276 83.962 5.601 1.00 21.84 121 GLU A C 1
ATOM 687 O O . GLU A 1 128 ? -3.168 83.479 4.902 1.00 21.79 121 GLU A O 1
ATOM 693 N N . ARG A 1 129 ? -1.177 84.501 5.089 1.00 20.12 122 ARG A N 1
ATOM 694 C CA . ARG A 1 129 ? -0.952 84.508 3.649 1.00 22.28 122 ARG A CA 1
ATOM 695 C C . ARG A 1 129 ? 0.463 84.066 3.311 1.00 23.32 122 ARG A C 1
ATOM 696 O O . ARG A 1 129 ? 1.429 84.768 3.606 1.00 22.77 122 ARG A O 1
ATOM 704 N N . PRO A 1 130 ? 0.607 82.874 2.713 1.00 23.44 123 PRO A N 1
ATOM 705 C CA . PRO A 1 130 ? 1.944 82.397 2.350 1.00 25.02 123 PRO A CA 1
ATOM 706 C C . PRO A 1 130 ? 2.463 83.268 1.208 1.00 24.33 123 PRO A C 1
ATOM 707 O O . PRO A 1 130 ? 1.677 83.799 0.424 1.00 22.95 123 PRO A O 1
ATOM 711 N N . GLU A 1 131 ? 3.779 83.414 1.115 1.00 25.31 124 GLU A N 1
ATOM 712 C CA . GLU A 1 131 ? 4.380 84.220 0.057 1.00 27.27 124 GLU A CA 1
ATOM 713 C C . GLU A 1 131 ? 5.811 83.767 -0.208 1.00 27.38 124 GLU A C 1
ATOM 714 O O . GLU A 1 131 ? 6.652 83.794 0.690 1.00 30.58 124 GLU A O 1
ATOM 720 N N . PRO A 1 132 ? 6.103 83.334 -1.446 1.00 24.57 125 PRO A N 1
ATOM 721 C CA . PRO A 1 132 ? 5.187 83.245 -2.588 1.00 23.47 125 PRO A CA 1
ATOM 722 C C . PRO A 1 132 ? 4.182 82.103 -2.449 1.00 22.45 125 PRO A C 1
ATOM 723 O O . PRO A 1 132 ? 4.417 81.139 -1.717 1.00 24.51 125 PRO A O 1
ATOM 727 N N . VAL A 1 133 ? 3.074 82.213 -3.173 1.00 21.51 126 VAL A N 1
ATOM 728 C CA . VAL A 1 133 ? 2.023 81.203 -3.117 1.00 19.98 126 VAL A CA 1
ATOM 729 C C . VAL A 1 133 ? 1.329 81.034 -4.468 1.00 21.85 126 VAL A C 1
ATOM 730 O O . VAL A 1 133 ? 1.377 81.917 -5.327 1.00 22.44 126 VAL A O 1
ATOM 734 N N . GLN A 1 134 ? 0.704 79.878 -4.655 1.00 18.07 127 GLN A N 1
ATOM 735 C CA . GLN A 1 134 ? -0.050 79.584 -5.863 1.00 15.55 127 GLN A CA 1
ATOM 736 C C . GLN A 1 134 ? -1.045 78.504 -5.480 1.00 18.59 127 GLN A C 1
ATOM 737 O O . GLN A 1 134 ? -0.683 77.563 -4.771 1.00 18.88 127 GLN A O 1
ATOM 743 N N . ASP A 1 135 ? -2.295 78.634 -5.913 1.00 17.20 128 ASP A N 1
ATOM 744 C CA . ASP A 1 135 ? -3.259 77.600 -5.559 1.00 18.52 128 ASP A CA 1
ATOM 745 C C . ASP A 1 135 ? -3.032 76.378 -6.437 1.00 17.14 128 ASP A C 1
ATOM 746 O O . ASP A 1 135 ? -2.455 76.470 -7.522 1.00 15.82 128 ASP A O 1
ATOM 751 N N . LEU A 1 136 ? -3.466 75.222 -5.953 1.00 14.63 129 LEU A N 1
ATOM 752 C CA . LEU A 1 136 ? -3.262 73.979 -6.679 1.00 14.14 129 LEU A CA 1
ATOM 753 C C . LEU A 1 136 ? -3.936 73.923 -8.049 1.00 14.88 129 LEU A C 1
ATOM 754 O O . LEU A 1 136 ? -3.455 73.233 -8.949 1.00 17.30 129 LEU A O 1
ATOM 759 N N . PHE A 1 137 ? -5.039 74.646 -8.223 1.00 16.49 130 PHE A N 1
ATOM 760 C CA . PHE A 1 137 ? -5.710 74.638 -9.518 1.00 16.84 130 PHE A CA 1
ATOM 761 C C . PHE A 1 137 ? -4.797 75.276 -10.562 1.00 17.18 130 PHE A C 1
ATOM 762 O O . PHE A 1 137 ? -4.593 74.721 -11.640 1.00 16.92 130 PHE A O 1
ATOM 770 N N . ASP A 1 138 ? -4.240 76.436 -10.234 1.00 18.49 131 ASP A N 1
ATOM 771 C CA . ASP A 1 138 ? -3.342 77.122 -11.158 1.00 18.27 131 ASP A CA 1
ATOM 772 C C . ASP A 1 138 ? -2.066 76.317 -11.381 1.00 17.95 131 ASP A C 1
ATOM 773 O O . ASP A 1 138 ? -1.500 76.326 -12.474 1.00 19.61 131 ASP A O 1
ATOM 778 N N . PHE A 1 139 ? -1.614 75.622 -10.342 1.00 16.00 132 PHE A N 1
ATOM 779 C CA . PHE A 1 139 ? -0.403 74.813 -10.427 1.00 15.82 132 PHE A CA 1
ATOM 780 C C . PHE A 1 139 ? -0.602 73.695 -11.442 1.00 16.83 132 PHE A C 1
ATOM 781 O O . PHE A 1 139 ? 0.272 73.416 -12.265 1.00 19.16 132 PHE A O 1
ATOM 789 N N . ILE A 1 140 ? -1.762 73.053 -11.383 1.00 15.78 133 ILE A N 1
ATOM 790 C CA . ILE A 1 140 ? -2.053 71.964 -12.302 1.00 17.28 133 ILE A CA 1
ATOM 791 C C . ILE A 1 140 ? -2.290 72.480 -13.716 1.00 20.79 133 ILE A C 1
ATOM 792 O O . ILE A 1 140 ? -1.985 71.796 -14.694 1.00 22.57 133 ILE A O 1
ATOM 797 N N . THR A 1 141 ? -2.818 73.693 -13.829 1.00 20.72 134 THR A N 1
ATOM 798 C CA . THR A 1 141 ? -3.064 74.274 -15.145 1.00 21.91 134 THR A CA 1
ATOM 799 C C . THR A 1 141 ? -1.739 74.507 -15.866 1.00 25.48 134 THR A C 1
ATOM 800 O O . THR A 1 141 ? -1.632 74.292 -17.072 1.00 27.59 134 THR A O 1
ATOM 804 N N . GLU A 1 142 ? -0.724 74.928 -15.120 1.00 25.10 135 GLU A N 1
ATOM 805 C CA . GLU A 1 142 ? 0.579 75.209 -15.713 1.00 26.90 135 GLU A CA 1
ATOM 806 C C . GLU A 1 142 ? 1.478 73.986 -15.871 1.00 29.72 135 GLU A C 1
ATOM 807 O O . GLU A 1 142 ? 2.238 73.888 -16.836 1.00 28.60 135 GLU A O 1
ATOM 813 N N . ARG A 1 143 ? 1.385 73.052 -14.931 1.00 26.09 136 ARG A N 1
ATOM 814 C CA . ARG A 1 143 ? 2.223 71.858 -14.956 1.00 25.47 136 ARG A CA 1
ATOM 815 C C . ARG A 1 143 ? 1.597 70.639 -15.623 1.00 23.85 136 ARG A C 1
ATOM 816 O O . ARG A 1 143 ? 2.312 69.737 -16.064 1.00 26.86 136 ARG A O 1
ATOM 824 N N . GLY A 1 144 ? 0.271 70.613 -15.701 1.00 24.11 137 GLY A N 1
ATOM 825 C CA . GLY A 1 144 ? -0.414 69.475 -16.288 1.00 21.02 137 GLY A CA 1
ATOM 826 C C . GLY A 1 144 ? -0.473 68.371 -15.247 1.00 22.18 137 GLY A C 1
ATOM 827 O O . GLY A 1 144 ? -0.322 68.647 -14.058 1.00 22.65 137 GLY A O 1
ATOM 828 N N . ALA A 1 145 ? -0.694 67.132 -15.678 1.00 19.64 138 ALA A N 1
ATOM 829 C CA . ALA A 1 145 ? -0.748 66.002 -14.748 1.00 18.62 138 ALA A CA 1
ATOM 830 C C . ALA A 1 145 ? 0.550 65.959 -13.943 1.00 21.58 138 ALA A C 1
ATOM 831 O O . ALA A 1 145 ? 1.643 66.113 -14.497 1.00 20.04 138 ALA A O 1
ATOM 833 N N . LEU A 1 146 ? 0.428 65.743 -12.635 1.00 16.50 139 LEU A N 1
ATOM 834 C CA . LEU A 1 146 ? 1.593 65.711 -11.759 1.00 15.53 139 LEU A CA 1
ATOM 835 C C . LEU A 1 146 ? 2.272 64.353 -11.643 1.00 16.03 139 LEU A C 1
ATOM 836 O O . LEU A 1 146 ? 1.614 63.314 -11.638 1.00 17.02 139 LEU A O 1
ATOM 841 N N . GLN A 1 147 ? 3.599 64.369 -11.545 1.00 16.21 140 GLN A N 1
ATOM 842 C CA . GLN A 1 147 ? 4.355 63.138 -11.367 1.00 16.38 140 GLN A CA 1
ATOM 843 C C . GLN A 1 147 ? 3.816 62.518 -10.081 1.00 17.82 140 GLN A C 1
ATOM 844 O O . GLN A 1 147 ? 3.495 63.235 -9.131 1.00 15.70 140 GLN A O 1
ATOM 850 N N . GLU A 1 148 ? 3.718 61.195 -10.037 1.00 17.19 141 GLU A N 1
ATOM 851 C CA . GLU A 1 148 ? 3.174 60.548 -8.850 1.00 14.83 141 GLU A CA 1
ATOM 852 C C . GLU A 1 148 ? 3.883 60.860 -7.536 1.00 14.10 141 GLU A C 1
ATOM 853 O O . GLU A 1 148 ? 3.235 60.937 -6.497 1.00 14.99 141 GLU A O 1
ATOM 859 N N . GLU A 1 149 ? 5.198 61.052 -7.572 1.00 16.53 142 GLU A N 1
ATOM 860 C CA . GLU A 1 149 ? 5.930 61.378 -6.352 1.00 16.77 142 GLU A CA 1
ATOM 861 C C . GLU A 1 149 ? 5.417 62.703 -5.789 1.00 15.80 142 GLU A C 1
ATOM 862 O O . GLU A 1 1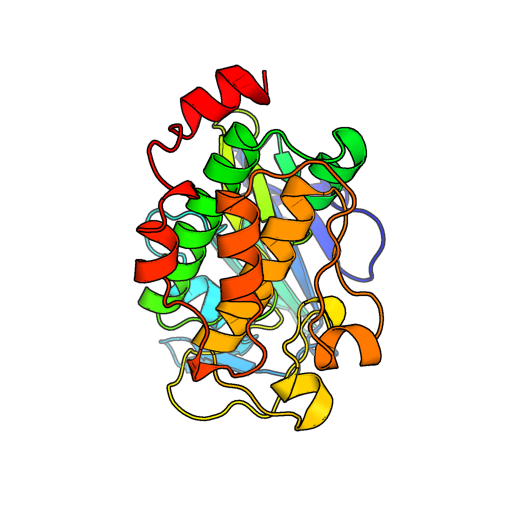49 ? 5.268 62.869 -4.571 1.00 15.93 142 GLU A O 1
ATOM 868 N N . LEU A 1 150 ? 5.149 63.653 -6.681 1.00 14.19 143 LEU A N 1
ATOM 869 C CA . LEU A 1 150 ? 4.645 64.955 -6.268 1.00 12.78 143 LEU A CA 1
ATOM 870 C C . LEU A 1 150 ? 3.185 64.843 -5.823 1.00 14.70 143 LEU A C 1
ATOM 871 O O . LEU A 1 150 ? 2.790 65.426 -4.811 1.00 15.05 143 LEU A O 1
ATOM 876 N N . ALA A 1 151 ? 2.384 64.089 -6.570 1.00 14.08 144 ALA A N 1
ATOM 877 C CA . ALA A 1 151 ? 0.981 63.919 -6.199 1.00 13.93 144 ALA A CA 1
ATOM 878 C C . ALA A 1 151 ? 0.889 63.250 -4.830 1.00 14.36 144 ALA A C 1
ATOM 879 O O . ALA A 1 151 ? 0.019 63.583 -4.028 1.00 13.47 144 ALA A O 1
ATOM 881 N N . ARG A 1 152 ? 1.786 62.302 -4.569 1.00 13.93 145 ARG A N 1
ATOM 882 C CA . ARG A 1 152 ? 1.801 61.590 -3.290 1.00 12.86 145 ARG A CA 1
ATOM 883 C C . ARG A 1 152 ? 2.065 62.551 -2.138 1.00 14.69 145 ARG A C 1
ATOM 884 O O . ARG A 1 152 ? 1.373 62.522 -1.119 1.00 13.73 145 ARG A O 1
ATOM 892 N N . SER A 1 153 ? 3.071 63.401 -2.305 1.00 15.02 146 SER A N 1
ATOM 893 C CA . SER A 1 153 ? 3.426 64.378 -1.282 1.00 13.08 146 SER A CA 1
ATOM 894 C C . SER A 1 153 ? 2.268 65.340 -1.025 1.00 12.95 146 SER A C 1
ATOM 895 O O . SER A 1 153 ? 1.901 65.597 0.120 1.00 14.60 146 SER A O 1
ATOM 898 N N . PHE A 1 154 ? 1.700 65.874 -2.100 1.00 12.95 147 PHE A N 1
ATOM 899 C CA . PHE A 1 154 ? 0.585 66.806 -1.990 1.00 11.87 147 PHE A CA 1
ATOM 900 C C . PHE A 1 154 ? -0.642 66.145 -1.364 1.00 13.05 147 PHE A C 1
ATOM 901 O O . PHE A 1 154 ? -1.243 66.685 -0.431 1.00 13.57 147 PHE A O 1
ATOM 909 N N . PHE A 1 155 ? -1.008 64.971 -1.871 1.00 12.28 148 PHE A N 1
ATOM 910 C CA . PHE A 1 155 ? -2.177 64.265 -1.358 1.00 11.80 148 PHE A CA 1
ATOM 911 C C . PHE A 1 155 ? -2.015 63.926 0.117 1.00 12.52 148 PHE A C 1
ATOM 912 O O . PHE A 1 155 ? -2.959 64.060 0.899 1.00 12.36 148 PHE A O 1
ATOM 920 N N . TRP A 1 156 ? -0.817 63.488 0.495 1.00 12.56 149 TRP A N 1
ATOM 921 C CA . TRP A 1 156 ? -0.538 63.144 1.883 1.00 12.82 149 TRP A CA 1
ATOM 922 C C . TRP A 1 156 ? -0.779 64.358 2.772 1.00 13.28 149 TRP A C 1
ATOM 923 O O . TRP A 1 156 ? -1.423 64.254 3.818 1.00 13.30 149 TRP A O 1
ATOM 934 N N . GLN A 1 157 ? -0.273 65.516 2.353 1.00 12.61 150 GLN A N 1
ATOM 935 C CA . GLN A 1 157 ? -0.465 66.730 3.138 1.00 11.32 150 GLN A CA 1
ATOM 936 C C . GLN A 1 157 ? -1.934 67.127 3.222 1.00 12.42 150 GLN A C 1
ATOM 937 O O . GLN A 1 157 ? -2.378 67.648 4.245 1.00 14.06 150 GLN A O 1
ATOM 943 N N . VAL A 1 158 ? -2.694 66.888 2.155 1.00 12.50 151 VAL A N 1
ATOM 944 C CA . VAL A 1 158 ? -4.110 67.231 2.193 1.00 11.53 151 VAL A CA 1
ATOM 945 C C . VAL A 1 158 ? -4.798 66.316 3.201 1.00 13.05 151 VAL A C 1
ATOM 946 O O . VAL A 1 158 ? -5.639 66.765 3.977 1.00 13.33 151 VAL A O 1
ATOM 950 N N . LEU A 1 159 ? -4.436 65.035 3.192 1.00 12.25 152 LEU A N 1
ATOM 951 C CA . LEU A 1 159 ? -5.018 64.079 4.131 1.00 12.90 152 LEU A CA 1
ATOM 952 C C . LEU A 1 159 ? -4.745 64.511 5.570 1.00 12.49 152 LEU A C 1
ATOM 953 O O . LEU A 1 159 ? -5.642 64.481 6.416 1.00 13.77 152 LEU A O 1
ATOM 958 N N . GLU A 1 160 ? -3.511 64.918 5.853 1.00 12.85 153 GLU A N 1
ATOM 959 C CA . GLU A 1 160 ? -3.172 65.356 7.205 1.00 13.00 153 GLU A CA 1
ATOM 960 C C . GLU A 1 160 ? -3.986 66.586 7.609 1.00 13.99 153 GLU A C 1
ATOM 961 O O . GLU A 1 160 ? -4.426 66.700 8.757 1.00 14.72 153 GLU A O 1
ATOM 967 N N . ALA A 1 161 ? -4.197 67.500 6.666 1.00 12.82 154 ALA A N 1
ATOM 968 C CA . ALA A 1 161 ? -4.960 68.715 6.935 1.00 12.18 154 ALA A CA 1
ATOM 969 C C . ALA A 1 161 ? -6.431 68.399 7.184 1.00 11.86 154 ALA A C 1
ATOM 970 O O . ALA A 1 161 ? -7.055 68.978 8.077 1.00 15.04 154 ALA A O 1
ATOM 972 N N . VAL A 1 162 ? -6.989 67.492 6.386 1.00 13.17 155 VAL A N 1
ATOM 973 C CA . VAL A 1 162 ? -8.388 67.125 6.549 1.00 13.73 155 VAL A CA 1
ATOM 974 C C . VAL A 1 162 ? -8.569 66.383 7.870 1.00 16.00 155 VAL A C 1
ATOM 975 O O . VAL A 1 162 ? -9.564 66.592 8.569 1.00 14.06 155 VAL A O 1
ATOM 979 N N . ARG A 1 163 ? -7.608 65.530 8.220 1.00 13.73 156 ARG A N 1
ATOM 980 C CA . ARG A 1 163 ? -7.687 64.812 9.489 1.00 13.32 156 ARG A CA 1
ATOM 981 C C . ARG A 1 163 ? -7.681 65.832 10.619 1.00 14.16 156 ARG A C 1
ATOM 982 O O . ARG A 1 163 ? -8.411 65.682 11.597 1.00 15.87 156 ARG A O 1
ATOM 990 N N . HIS A 1 164 ? -6.853 66.867 10.488 1.00 14.39 157 HIS A N 1
ATOM 991 C CA . HIS A 1 164 ? -6.790 67.901 11.515 1.00 14.92 157 HIS A CA 1
ATOM 992 C C . HIS A 1 164 ? -8.164 68.538 11.670 1.00 16.51 157 HIS A C 1
ATOM 993 O O . HIS A 1 164 ? -8.643 68.737 12.780 1.00 16.21 157 HIS A O 1
ATOM 1000 N N . CYS A 1 165 ? -8.802 68.856 10.551 1.00 13.82 158 CYS A N 1
ATOM 1001 C CA . CYS A 1 165 ? -10.129 69.453 10.604 1.00 14.63 158 CYS A CA 1
ATOM 1002 C C . CYS A 1 165 ? -11.108 68.543 11.340 1.00 16.18 158 CYS A C 1
ATOM 1003 O O . CYS A 1 165 ? -11.804 68.979 12.258 1.00 16.44 158 CYS A O 1
ATOM 1006 N N . HIS A 1 166 ? -11.161 67.277 10.944 1.00 15.14 159 HIS A N 1
ATOM 1007 C CA . HIS A 1 166 ? -12.076 66.343 11.590 1.00 15.18 159 HIS A CA 1
ATOM 1008 C C . HIS A 1 166 ? -11.765 66.174 13.078 1.00 17.21 159 HIS A C 1
ATOM 1009 O O . HIS A 1 166 ? -12.683 66.036 13.898 1.00 17.70 159 HIS A O 1
ATOM 1016 N N . ASN A 1 167 ? -10.482 66.198 13.433 1.00 15.40 160 ASN A N 1
ATOM 1017 C CA . ASN A 1 167 ? -10.090 66.063 14.840 1.00 17.64 160 ASN A CA 1
ATOM 1018 C C . ASN A 1 167 ? -10.622 67.248 15.643 1.00 19.48 160 ASN A C 1
ATOM 1019 O O . ASN A 1 167 ? -10.919 67.123 16.837 1.00 21.47 160 ASN A O 1
ATOM 1024 N N . CYS A 1 168 ? -10.724 68.398 14.981 1.00 17.07 161 CYS A N 1
ATOM 1025 C CA . CYS A 1 168 ? -11.216 69.622 15.608 1.00 18.57 161 CYS A CA 1
ATOM 1026 C C . CYS A 1 168 ? -12.734 69.743 15.511 1.00 18.19 161 CYS A C 1
ATOM 1027 O O . CYS A 1 168 ? -13.307 70.764 15.897 1.00 19.68 161 CYS A O 1
ATOM 1030 N N . GLY A 1 169 ? -13.374 68.704 14.982 1.00 17.09 162 GLY A N 1
ATOM 1031 C CA . GLY A 1 169 ? -14.821 68.695 14.848 1.00 18.24 162 GLY A CA 1
ATOM 1032 C C . GLY A 1 169 ? -15.358 69.519 13.692 1.00 15.24 162 GLY A C 1
ATOM 1033 O O . GLY A 1 169 ? -16.495 69.995 13.734 1.00 16.03 162 GLY A O 1
ATOM 1034 N N . VAL A 1 170 ? -14.546 69.668 12.650 1.00 14.69 163 VAL A N 1
ATOM 1035 C CA . VAL A 1 170 ? -14.925 70.457 11.486 1.00 14.75 163 VAL A CA 1
ATOM 1036 C C . VAL A 1 170 ? -14.911 69.655 10.189 1.00 12.88 163 VAL A C 1
ATOM 1037 O O . VAL A 1 170 ? -13.966 68.913 9.917 1.00 15.76 163 VAL A O 1
ATOM 1041 N N . LEU A 1 171 ? -15.972 69.815 9.403 1.00 13.78 164 LEU A N 1
ATOM 1042 C CA . LEU A 1 171 ? -16.104 69.153 8.105 1.00 14.54 164 LEU A CA 1
ATOM 1043 C C . LEU A 1 171 ? -16.017 70.273 7.065 1.00 15.46 164 LEU A C 1
ATOM 1044 O O . LEU A 1 171 ? -16.850 71.173 7.049 1.00 16.57 164 LEU A O 1
ATOM 1049 N N . HIS A 1 172 ? -15.007 70.215 6.204 1.00 12.67 165 HIS A N 1
ATOM 1050 C CA . HIS A 1 172 ? -14.796 71.249 5.191 1.00 15.99 165 HIS A CA 1
ATOM 1051 C C . HIS A 1 172 ? -15.881 71.317 4.110 1.00 16.67 165 HIS A C 1
ATOM 1052 O O . HIS A 1 172 ? -16.378 72.400 3.787 1.00 15.85 165 HIS A O 1
ATOM 1059 N N . ARG A 1 173 ? -16.238 70.160 3.556 1.00 13.85 166 ARG A N 1
ATOM 1060 C CA . ARG A 1 173 ? -17.269 70.036 2.525 1.00 14.13 166 ARG A CA 1
ATOM 1061 C C . ARG A 1 173 ? -16.983 70.677 1.163 1.00 13.92 166 ARG A C 1
ATOM 1062 O O . ARG A 1 173 ? -17.870 70.737 0.309 1.00 15.88 166 ARG A O 1
ATOM 1070 N N . ASP A 1 174 ? -15.763 71.155 0.946 1.00 13.01 167 ASP A N 1
ATOM 1071 C CA . ASP A 1 174 ? -15.443 71.728 -0.360 1.00 13.39 167 ASP A CA 1
ATOM 1072 C C . ASP A 1 174 ? -13.977 71.505 -0.720 1.00 15.92 167 ASP A C 1
ATOM 1073 O O . ASP A 1 174 ? -13.292 72.397 -1.232 1.00 14.40 167 ASP A O 1
ATOM 1078 N N . ILE A 1 175 ? -13.502 70.292 -0.458 1.00 13.03 168 ILE A N 1
ATOM 1079 C CA . ILE A 1 175 ? -12.123 69.935 -0.762 1.00 12.29 168 ILE A CA 1
ATOM 1080 C C . ILE A 1 175 ? -11.971 69.860 -2.277 1.00 13.66 168 ILE A C 1
ATOM 1081 O O . ILE A 1 175 ? -12.699 69.129 -2.943 1.00 14.44 168 ILE A O 1
ATOM 1086 N N . LYS A 1 176 ? -11.036 70.635 -2.816 1.00 13.52 169 LYS A N 1
ATOM 1087 C CA . LYS A 1 176 ? -10.775 70.659 -4.254 1.00 11.78 169 LYS A CA 1
ATOM 1088 C C . LYS A 1 176 ? -9.496 71.455 -4.476 1.00 13.67 169 LYS A C 1
ATOM 1089 O O . LYS A 1 176 ? -9.037 72.153 -3.573 1.00 14.54 169 LYS A O 1
ATOM 1095 N N . ASP A 1 177 ? -8.918 71.353 -5.669 1.00 14.32 170 ASP A N 1
ATOM 1096 C CA . ASP A 1 177 ? -7.674 72.061 -5.927 1.00 12.83 170 ASP A CA 1
ATOM 1097 C C . ASP A 1 177 ? -7.771 73.576 -5.773 1.00 14.32 170 ASP A C 1
ATOM 1098 O O . ASP A 1 177 ? -6.804 74.210 -5.362 1.00 15.39 170 ASP A O 1
ATOM 1103 N N . GLU A 1 178 ? -8.937 74.146 -6.072 1.00 14.33 171 GLU A N 1
ATOM 1104 C CA . GLU A 1 178 ? -9.130 75.592 -5.947 1.00 16.01 171 GLU A CA 1
ATOM 1105 C C . GLU A 1 178 ? -9.042 76.066 -4.502 1.00 16.68 171 GLU A C 1
ATOM 1106 O O . GLU A 1 178 ? -8.814 77.254 -4.244 1.00 17.74 171 GLU A O 1
ATOM 1112 N N . ASN A 1 179 ? -9.238 75.150 -3.558 1.00 13.65 172 ASN A N 1
ATOM 1113 C CA . ASN A 1 179 ? -9.183 75.511 -2.145 1.00 15.20 172 ASN A CA 1
ATOM 1114 C C . ASN A 1 179 ? -7.932 75.030 -1.424 1.00 14.71 172 ASN A C 1
ATOM 1115 O O . ASN A 1 179 ? -7.925 74.864 -0.202 1.00 14.59 172 ASN A O 1
ATOM 1120 N N . ILE A 1 180 ? -6.868 74.818 -2.188 1.00 13.54 173 ILE A N 1
ATOM 1121 C CA . ILE A 1 180 ? -5.594 74.393 -1.629 1.00 13.10 173 ILE A CA 1
ATOM 1122 C C . ILE A 1 180 ? -4.517 75.356 -2.113 1.00 14.14 173 ILE A C 1
ATOM 1123 O O . ILE A 1 180 ? -4.384 75.594 -3.315 1.00 15.93 173 ILE A O 1
ATOM 1128 N N . LEU A 1 181 ? -3.768 75.919 -1.172 1.00 14.60 174 LEU A N 1
ATOM 1129 C CA . LEU A 1 181 ? -2.693 76.847 -1.511 1.00 14.65 174 LEU A CA 1
ATOM 1130 C C . LEU A 1 181 ? -1.355 76.167 -1.298 1.00 16.98 174 LEU A C 1
ATOM 1131 O O . LEU A 1 181 ? -1.186 75.379 -0.366 1.00 16.22 174 LEU A O 1
ATOM 1136 N N . ILE A 1 182 ? -0.398 76.474 -2.164 1.00 14.23 175 ILE A N 1
ATOM 1137 C CA . ILE A 1 182 ? 0.928 75.893 -2.051 1.00 16.28 175 ILE A CA 1
ATOM 1138 C C . ILE A 1 182 ? 1.931 76.944 -1.589 1.00 19.00 175 ILE A C 1
ATOM 1139 O O . ILE A 1 182 ? 2.122 77.959 -2.263 1.00 18.58 175 ILE A O 1
ATOM 1144 N N . ASP A 1 183 ? 2.541 76.709 -0.431 1.00 18.35 176 ASP A N 1
ATOM 1145 C CA . ASP A 1 183 ? 3.576 77.596 0.088 1.00 20.61 176 ASP A CA 1
ATOM 1146 C C . ASP A 1 183 ? 4.779 77.097 -0.707 1.00 22.22 176 ASP A C 1
ATOM 1147 O O . ASP A 1 183 ? 5.439 76.132 -0.320 1.00 24.33 176 ASP A O 1
ATOM 1152 N N . LEU A 1 184 ? 5.038 77.748 -1.836 1.00 21.97 177 LEU A N 1
ATOM 1153 C CA . LEU A 1 184 ? 6.111 77.361 -2.742 1.00 23.66 177 LEU A CA 1
ATOM 1154 C C . LEU A 1 184 ? 7.507 77.174 -2.156 1.00 24.51 177 LEU A C 1
ATOM 1155 O O . LEU A 1 184 ? 8.215 76.249 -2.544 1.00 28.28 177 LEU A O 1
ATOM 1160 N N . ASN A 1 185 ? 7.914 78.035 -1.230 1.00 24.80 178 ASN A N 1
ATOM 1161 C CA . ASN A 1 185 ? 9.249 77.896 -0.656 1.00 26.00 178 ASN A CA 1
ATOM 1162 C C . ASN A 1 185 ? 9.389 76.750 0.334 1.00 24.37 178 ASN A C 1
ATOM 1163 O O . ASN A 1 185 ? 10.454 76.141 0.431 1.00 24.99 178 ASN A O 1
ATOM 1168 N N . ARG A 1 186 ? 8.322 76.448 1.066 1.00 20.47 179 ARG A N 1
ATOM 1169 C CA . ARG A 1 186 ? 8.377 75.379 2.057 1.00 21.87 179 ARG A CA 1
ATOM 1170 C C . ARG A 1 186 ? 7.825 74.041 1.575 1.00 20.46 179 ARG A C 1
ATOM 1171 O O . ARG A 1 186 ? 8.028 73.014 2.230 1.00 20.44 179 ARG A O 1
ATOM 1179 N N . GLY A 1 187 ? 7.141 74.053 0.435 1.00 21.12 180 GLY A N 1
ATOM 1180 C CA . GLY A 1 187 ? 6.566 72.829 -0.096 1.00 20.01 180 GLY A CA 1
ATOM 1181 C C . GLY A 1 187 ? 5.406 72.363 0.765 1.00 21.65 180 GLY A C 1
ATOM 1182 O O . GLY A 1 187 ? 5.106 71.171 0.827 1.00 22.01 180 GLY A O 1
ATOM 1183 N N . GLU A 1 188 ? 4.748 73.312 1.423 1.00 18.66 181 GLU A N 1
ATOM 1184 C CA . GLU A 1 188 ? 3.626 73.002 2.304 1.00 18.98 181 GLU A CA 1
ATOM 1185 C C . GLU A 1 188 ? 2.282 73.439 1.735 1.00 18.78 181 GLU A C 1
ATOM 1186 O O . GLU A 1 188 ? 2.133 74.556 1.245 1.00 18.95 181 GLU A O 1
ATOM 1192 N N . LEU A 1 189 ? 1.300 72.546 1.800 1.00 14.50 182 LEU A N 1
ATOM 1193 C CA . LEU A 1 189 ? -0.037 72.853 1.311 1.00 14.84 182 LEU A CA 1
ATOM 1194 C C . LEU A 1 189 ? -0.906 73.351 2.456 1.00 16.32 182 LEU A C 1
ATOM 1195 O O . LEU A 1 189 ? -0.748 72.919 3.601 1.00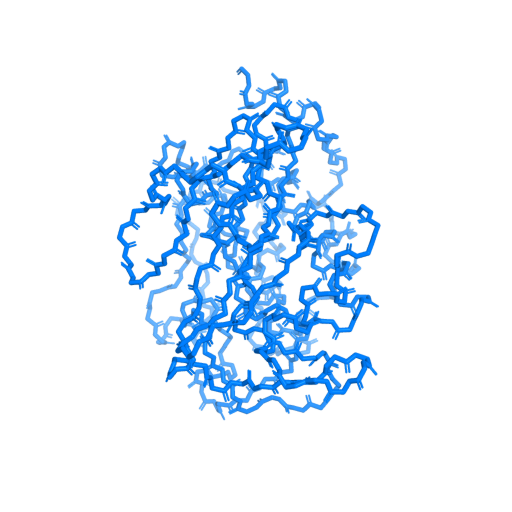 16.10 182 LEU A O 1
ATOM 1200 N N . LYS A 1 190 ? -1.817 74.266 2.138 1.00 14.58 183 LYS A N 1
ATOM 1201 C CA . LYS A 1 190 ? -2.710 74.854 3.128 1.00 14.54 183 LYS A CA 1
ATOM 1202 C C . LYS A 1 190 ? -4.142 74.845 2.621 1.00 15.47 183 LYS A C 1
ATOM 1203 O O . LYS A 1 190 ? -4.426 75.306 1.515 1.00 16.92 183 LYS A O 1
ATOM 1209 N N . LEU A 1 191 ? -5.049 74.333 3.442 1.00 13.56 184 LEU A N 1
ATOM 1210 C CA . LEU A 1 191 ? -6.454 74.277 3.072 1.00 14.50 184 LEU A CA 1
ATOM 1211 C C . LEU A 1 191 ? -7.138 75.614 3.369 1.00 16.37 184 LEU A C 1
ATOM 1212 O O . LEU A 1 191 ? -6.945 76.192 4.439 1.00 17.10 184 LEU A O 1
ATOM 1217 N N . ILE A 1 192 ? -7.920 76.111 2.417 1.00 15.63 185 ILE A N 1
ATOM 1218 C CA . ILE A 1 192 ? -8.642 77.367 2.614 1.00 15.56 185 ILE A CA 1
ATOM 1219 C C . ILE A 1 192 ? -10.126 77.230 2.302 1.00 15.81 185 ILE A C 1
ATOM 1220 O O . ILE A 1 192 ? -10.580 76.203 1.789 1.00 17.10 185 ILE A O 1
ATOM 1225 N N . ASP A 1 193 ? -10.861 78.290 2.631 1.00 17.02 186 ASP A N 1
ATOM 1226 C CA . ASP A 1 193 ? -12.301 78.429 2.415 1.00 16.75 186 ASP A CA 1
ATOM 1227 C C . ASP A 1 193 ? -13.248 77.448 3.083 1.00 17.80 186 ASP A C 1
ATOM 1228 O O . ASP A 1 193 ? -13.646 76.444 2.491 1.00 18.02 186 ASP A O 1
ATOM 1233 N N . PHE A 1 194 ? -13.635 77.770 4.311 1.00 16.75 187 PHE A N 1
ATOM 1234 C CA . PHE A 1 194 ? -14.572 76.942 5.055 1.00 16.88 187 PHE A CA 1
ATOM 1235 C C . PHE A 1 194 ? -15.989 77.491 4.915 1.00 18.82 187 PHE A C 1
ATOM 1236 O O . PHE A 1 194 ? -16.864 77.210 5.737 1.00 20.03 187 PHE A O 1
ATOM 1244 N N . GLY A 1 195 ? -16.206 78.264 3.853 1.00 15.95 188 GLY A N 1
ATOM 1245 C CA . GLY A 1 195 ? -17.507 78.859 3.599 1.00 16.92 188 GLY A CA 1
ATOM 1246 C C . GLY A 1 195 ? -18.642 77.900 3.282 1.00 17.97 188 GLY A C 1
ATOM 1247 O O . GLY A 1 195 ? -19.800 78.320 3.216 1.00 21.84 188 GLY A O 1
ATOM 1248 N N . SER A 1 196 ? -18.326 76.624 3.076 1.00 17.81 189 SER A N 1
ATOM 1249 C CA . SER A 1 196 ? -19.348 75.618 2.782 1.00 16.66 189 SER A CA 1
ATOM 1250 C C . SER A 1 196 ? -19.307 74.540 3.858 1.00 16.53 189 SER A C 1
ATOM 1251 O O . SER A 1 196 ? -20.025 73.546 3.775 1.00 18.12 189 SER A O 1
ATOM 1254 N N . GLY A 1 197 ? -18.462 74.744 4.861 1.00 17.51 190 GLY A N 1
ATOM 1255 C CA . GLY A 1 197 ? -18.302 73.753 5.910 1.00 16.04 190 GLY A CA 1
ATOM 1256 C C . GLY A 1 197 ? -19.400 73.649 6.943 1.00 19.28 190 GLY A C 1
ATOM 1257 O O . GLY A 1 197 ? -20.381 74.393 6.920 1.00 19.89 190 GLY A O 1
ATOM 1258 N N . ALA A 1 198 ? -19.222 72.707 7.861 1.00 18.16 191 ALA A N 1
ATOM 1259 C CA . ALA A 1 198 ? -20.188 72.491 8.928 1.00 16.83 191 ALA A CA 1
ATOM 1260 C C . ALA A 1 198 ? -19.502 71.799 10.088 1.00 16.52 191 ALA A C 1
ATOM 1261 O O . ALA A 1 198 ? -18.381 71.309 9.960 1.00 17.11 191 ALA A O 1
ATOM 1263 N N . LEU A 1 199 ? -20.166 71.774 11.236 1.00 18.80 192 LEU A N 1
ATOM 1264 C CA . LEU A 1 199 ? -19.603 71.074 12.374 1.00 16.45 192 LEU A CA 1
ATOM 1265 C C . LEU A 1 199 ? -19.704 69.602 11.992 1.00 15.81 192 LEU A C 1
ATOM 1266 O O . LEU A 1 199 ? -20.686 69.181 11.374 1.00 18.31 192 LEU A O 1
ATOM 1271 N N . LEU A 1 200 ? -18.685 68.825 12.334 1.00 17.07 193 LEU A N 1
ATOM 1272 C CA . LEU A 1 200 ? -18.694 67.402 12.028 1.00 15.53 193 LEU A CA 1
ATOM 1273 C C . LEU A 1 200 ? -19.693 66.710 12.949 1.00 20.39 193 LEU A C 1
ATOM 1274 O O . LEU A 1 200 ? -19.745 66.999 14.147 1.00 21.39 193 LEU A O 1
ATOM 1279 N N . LYS A 1 201 ? -20.496 65.817 12.382 1.00 18.96 194 LYS A N 1
ATOM 1280 C CA . LYS A 1 201 ? -21.480 65.059 13.152 1.00 17.75 194 LYS A CA 1
ATOM 1281 C C . LYS A 1 201 ? -21.543 63.644 12.578 1.00 19.31 194 LYS A C 1
ATOM 1282 O O . LYS A 1 201 ? -21.070 63.397 11.469 1.00 19.04 194 LYS A O 1
ATOM 1288 N N . ASP A 1 202 ? -22.116 62.716 13.338 1.00 15.86 195 ASP A N 1
ATOM 1289 C CA . ASP A 1 202 ? -22.216 61.325 12.903 1.00 16.73 195 ASP A CA 1
ATOM 1290 C C . ASP A 1 202 ? -23.533 61.002 12.212 1.00 18.32 195 ASP A C 1
ATOM 1291 O O . ASP A 1 202 ? -23.701 59.911 11.667 1.00 19.55 195 ASP A O 1
ATOM 1296 N N . THR A 1 203 ? -24.466 61.946 12.243 1.00 20.58 196 THR A N 1
ATOM 1297 C CA . THR A 1 203 ? -25.758 61.743 11.611 1.00 18.46 196 THR A CA 1
ATOM 1298 C C . THR A 1 203 ? -25.738 62.258 10.177 1.00 21.04 196 THR A C 1
ATOM 1299 O O . THR A 1 203 ? -24.753 62.853 9.736 1.00 20.01 196 THR A O 1
ATOM 1303 N N . VAL A 1 204 ? -26.829 62.031 9.455 1.00 19.49 197 VAL A N 1
ATOM 1304 C CA . VAL A 1 204 ? -26.919 62.427 8.054 1.00 19.72 197 VAL A CA 1
ATOM 1305 C C . VAL A 1 204 ? -26.984 63.925 7.768 1.00 19.23 197 VAL A C 1
ATOM 1306 O O . VAL A 1 204 ? -27.559 64.702 8.537 1.00 19.14 197 VAL A O 1
ATOM 1310 N N . TYR A 1 205 ? -26.359 64.320 6.660 1.00 17.63 198 TYR A N 1
ATOM 1311 C CA . TYR A 1 205 ? -26.377 65.705 6.199 1.00 18.15 198 TYR A CA 1
ATOM 1312 C C . TYR A 1 205 ? -27.353 65.730 5.032 1.00 18.94 198 TYR A C 1
ATOM 1313 O O . TYR A 1 205 ? -27.316 64.845 4.175 1.00 19.65 198 TYR A O 1
ATOM 1322 N N . THR A 1 206 ? -28.218 66.738 4.990 1.00 19.45 199 THR A N 1
ATOM 1323 C CA . THR A 1 206 ? -29.191 66.847 3.912 1.00 19.53 199 THR A CA 1
ATOM 1324 C C . THR A 1 206 ? -29.096 68.190 3.203 1.00 21.39 199 THR A C 1
ATOM 1325 O O . THR A 1 206 ? -29.955 68.537 2.391 1.00 25.07 199 THR A O 1
ATOM 1329 N N . ASP A 1 207 ? -28.044 68.938 3.520 1.00 24.48 200 ASP A N 1
ATOM 1330 C CA . ASP A 1 207 ? -27.795 70.239 2.911 1.00 24.83 200 ASP A CA 1
ATOM 1331 C C . ASP A 1 207 ? -26.386 70.196 2.337 1.00 23.27 200 ASP A C 1
ATOM 1332 O O . ASP A 1 207 ? -25.519 69.508 2.874 1.00 20.35 200 ASP A O 1
ATOM 1337 N N . PHE A 1 208 ? -26.159 70.924 1.249 1.00 21.60 201 PHE A N 1
ATOM 1338 C CA . PHE A 1 208 ? -24.842 70.958 0.621 1.00 20.47 201 PHE A CA 1
ATOM 1339 C C . PHE A 1 208 ? -24.712 72.152 -0.315 1.00 20.99 201 PHE A C 1
ATOM 1340 O O . PHE A 1 208 ? -25.563 72.368 -1.177 1.00 23.70 201 PHE A O 1
ATOM 1348 N N . ASP A 1 209 ? -23.640 72.918 -0.141 1.00 18.51 202 ASP A N 1
ATOM 1349 C CA . ASP A 1 209 ? -23.391 74.083 -0.977 1.00 21.27 202 ASP A CA 1
ATOM 1350 C C . ASP A 1 209 ? -21.950 74.109 -1.463 1.00 22.73 202 ASP A C 1
ATOM 1351 O O . ASP A 1 209 ? -21.401 75.174 -1.745 1.00 22.24 202 ASP A O 1
ATOM 1356 N N . GLY A 1 210 ? -21.342 72.929 -1.553 1.00 18.72 203 GLY A N 1
ATOM 1357 C CA . GLY A 1 210 ? -19.974 72.832 -2.027 1.00 19.47 203 GLY A CA 1
ATOM 1358 C C . GLY A 1 210 ? -19.959 72.717 -3.540 1.00 20.43 203 GLY A C 1
ATOM 1359 O O . GLY A 1 210 ? -20.934 73.080 -4.201 1.00 23.36 203 GLY A O 1
ATOM 1360 N N . THR A 1 211 ? -18.865 72.201 -4.091 1.00 18.51 204 THR A N 1
ATOM 1361 C CA . THR A 1 211 ? -18.724 72.055 -5.538 1.00 16.71 204 THR A CA 1
ATOM 1362 C C . THR A 1 211 ? -19.347 70.741 -6.015 1.00 17.39 204 THR A C 1
ATOM 1363 O O . THR A 1 211 ? -18.929 69.657 -5.608 1.00 17.27 204 THR A O 1
ATOM 1367 N N . ARG A 1 212 ? -20.342 70.841 -6.890 1.00 17.32 205 ARG A N 1
ATOM 1368 C CA . ARG A 1 212 ? -21.054 69.655 -7.357 1.00 17.88 205 ARG A CA 1
ATOM 1369 C C . ARG A 1 212 ? -20.226 68.546 -8.005 1.00 15.83 205 ARG A C 1
ATOM 1370 O O . ARG A 1 212 ? -20.487 67.369 -7.761 1.00 18.06 205 ARG A O 1
ATOM 1378 N N . VAL A 1 213 ? -19.232 68.894 -8.817 1.00 18.01 206 VAL A N 1
ATOM 1379 C CA . VAL A 1 213 ? -18.437 67.859 -9.465 1.00 15.94 206 VAL A CA 1
ATOM 1380 C C . VAL A 1 213 ? -17.525 67.103 -8.506 1.00 14.79 206 VAL A C 1
ATOM 1381 O O . VAL A 1 213 ? -16.872 66.134 -8.899 1.00 16.56 206 VAL A O 1
ATOM 1385 N N . TYR A 1 214 ? -17.477 67.549 -7.253 1.00 15.36 207 TYR A N 1
ATOM 1386 C CA . TYR A 1 214 ? -16.682 66.870 -6.231 1.00 14.99 207 TYR A CA 1
ATOM 1387 C C . TYR A 1 214 ? -17.621 66.205 -5.223 1.00 15.79 207 TYR A C 1
ATOM 1388 O O . TYR A 1 214 ? -17.162 65.562 -4.274 1.00 15.04 207 TYR A O 1
ATOM 1397 N N . SER A 1 215 ? -18.929 66.366 -5.420 1.00 16.40 208 SER A N 1
ATOM 1398 C CA . SER A 1 215 ? -19.915 65.780 -4.507 1.00 15.40 208 SER A CA 1
ATOM 1399 C C . SER A 1 215 ? -20.168 64.313 -4.857 1.00 14.88 208 SER A C 1
ATOM 1400 O O . SER A 1 215 ? -20.072 63.909 -6.017 1.00 15.96 208 SER A O 1
ATOM 1403 N N . PRO A 1 216 ? -20.510 63.494 -3.851 1.00 15.49 209 PRO A N 1
ATOM 1404 C CA . PRO A 1 216 ? -20.765 62.062 -4.024 1.00 14.83 209 PRO A CA 1
ATOM 1405 C C . PRO A 1 216 ? -22.094 61.675 -4.655 1.00 14.08 209 PRO A C 1
ATOM 1406 O O . PRO A 1 216 ? -23.052 62.445 -4.644 1.00 16.09 209 PRO A O 1
ATOM 1410 N N . PRO A 1 217 ? -22.161 60.459 -5.211 1.00 15.41 210 PRO A N 1
ATOM 1411 C CA . PRO A 1 217 ? -23.382 59.966 -5.854 1.00 16.27 210 PRO A CA 1
ATOM 1412 C C . PRO A 1 217 ? -24.605 59.947 -4.943 1.00 15.21 210 PRO A C 1
ATOM 1413 O O . PRO A 1 217 ? -25.724 60.167 -5.411 1.00 18.21 210 PRO A O 1
ATOM 1417 N N . GLU A 1 218 ? -24.405 59.696 -3.651 1.00 15.20 211 GLU A N 1
ATOM 1418 C CA . GLU A 1 218 ? -25.536 59.668 -2.729 1.00 16.61 211 GLU A CA 1
ATOM 1419 C C . GLU A 1 218 ? -26.162 61.058 -2.607 1.00 17.90 211 GLU A C 1
ATOM 1420 O O . GLU A 1 218 ? -27.365 61.185 -2.373 1.00 18.03 211 GLU A O 1
ATOM 1426 N N . TRP A 1 219 ? -25.353 62.105 -2.761 1.00 15.40 212 TRP A N 1
ATOM 1427 C CA . TRP A 1 219 ? -25.884 63.461 -2.700 1.00 15.16 212 TRP A CA 1
ATOM 1428 C C . TRP A 1 219 ? -26.636 63.750 -3.996 1.00 19.90 212 TRP A C 1
ATOM 1429 O O . TRP A 1 219 ? -27.760 64.248 -3.978 1.00 20.41 212 TRP A O 1
ATOM 1440 N N . ILE A 1 220 ? -26.008 63.427 -5.122 1.00 16.76 213 ILE A N 1
ATOM 1441 C CA . ILE A 1 220 ? -26.620 63.661 -6.425 1.00 19.87 213 ILE A CA 1
ATOM 1442 C C . ILE A 1 220 ? -27.963 62.943 -6.560 1.00 21.45 213 ILE A C 1
ATOM 1443 O O . ILE A 1 220 ? -28.945 63.522 -7.029 1.00 22.72 213 ILE A O 1
ATOM 1448 N N . ARG A 1 221 ? -28.004 61.684 -6.141 1.00 20.22 214 ARG A N 1
ATOM 1449 C CA . ARG A 1 221 ? -29.221 60.885 -6.257 1.00 23.06 214 ARG A CA 1
ATOM 1450 C C . ARG A 1 221 ? -30.257 61.042 -5.155 1.00 26.71 214 ARG A C 1
ATOM 1451 O O . ARG A 1 221 ? -31.454 61.126 -5.437 1.00 25.36 214 ARG A O 1
ATOM 1459 N N . TYR A 1 222 ? -29.808 61.090 -3.904 1.00 23.32 215 TYR A N 1
ATOM 1460 C CA . TYR A 1 222 ? -30.739 61.162 -2.783 1.00 22.87 215 TYR A CA 1
ATOM 1461 C C . TYR A 1 222 ? -30.690 62.402 -1.903 1.00 23.85 215 TYR A C 1
ATOM 1462 O O . TYR A 1 222 ? -31.455 62.510 -0.945 1.00 24.09 215 TYR A O 1
ATOM 1471 N N . HIS A 1 223 ? -29.801 63.336 -2.219 1.00 20.64 216 HIS A N 1
ATOM 1472 C CA . HIS A 1 223 ? -29.675 64.557 -1.435 1.00 23.18 216 HIS A CA 1
ATOM 1473 C C . HIS A 1 223 ? -29.388 64.274 0.036 1.00 21.92 216 HIS A C 1
ATOM 1474 O O . HIS A 1 223 ? -29.969 64.888 0.931 1.00 21.93 216 HIS A O 1
ATOM 1481 N N . ARG A 1 224 ? -28.487 63.327 0.270 1.00 20.51 217 ARG A N 1
ATOM 1482 C CA . ARG A 1 224 ? -28.075 62.962 1.619 1.00 20.95 217 ARG A CA 1
ATOM 1483 C C . ARG A 1 224 ? -26.683 62.351 1.561 1.00 19.68 217 ARG A C 1
ATOM 1484 O O . ARG A 1 224 ? -26.283 61.784 0.542 1.00 21.24 217 ARG A O 1
ATOM 1492 N N . TYR A 1 225 ? -25.943 62.481 2.655 1.00 17.17 218 TYR A N 1
ATOM 1493 C CA . TYR A 1 225 ? -24.601 61.926 2.745 1.00 16.00 218 TYR A CA 1
ATOM 1494 C C . TYR A 1 225 ? -24.120 62.017 4.179 1.00 16.45 218 TYR A C 1
ATOM 1495 O O . TYR A 1 225 ? -24.726 62.697 5.011 1.00 16.70 218 TYR A O 1
ATOM 1504 N N . HIS A 1 226 ? -23.044 61.301 4.469 1.00 16.21 219 HIS A N 1
ATOM 1505 C CA . HIS A 1 226 ? -22.432 61.357 5.782 1.00 15.74 219 HIS A CA 1
ATOM 1506 C C . HIS A 1 226 ? -21.112 62.069 5.537 1.00 17.10 219 HIS A C 1
ATOM 1507 O O . HIS A 1 226 ? -20.532 61.967 4.449 1.00 15.46 219 HIS A O 1
ATOM 1514 N N . GLY A 1 227 ? -20.660 62.810 6.539 1.00 17.18 220 GLY A N 1
ATOM 1515 C CA . GLY A 1 227 ? -19.451 63.605 6.402 1.00 15.43 220 GLY A CA 1
ATOM 1516 C C . GLY A 1 227 ? -18.164 62.973 5.919 1.00 15.59 220 GLY A C 1
ATOM 1517 O O . GLY A 1 227 ? -17.601 63.389 4.906 1.00 15.18 220 GLY A O 1
ATOM 1518 N N . ARG A 1 228 ? -17.693 61.971 6.647 1.00 15.53 221 ARG A N 1
ATOM 1519 C CA . ARG A 1 228 ? -16.433 61.317 6.327 1.00 16.27 221 ARG A CA 1
ATOM 1520 C C . ARG A 1 228 ? -16.383 60.651 4.959 1.00 15.39 221 ARG A C 1
ATOM 1521 O O . ARG A 1 228 ? -15.441 60.873 4.192 1.00 14.97 221 ARG A O 1
ATOM 1529 N N . SER A 1 229 ? -17.387 59.840 4.639 1.00 14.18 222 SER A N 1
ATOM 1530 C CA . SER A 1 229 ? -17.393 59.165 3.349 1.00 12.25 222 SER A CA 1
ATOM 1531 C C . SER A 1 229 ? -17.557 60.144 2.187 1.00 12.69 222 SER A C 1
ATOM 1532 O O . SER A 1 229 ? -17.055 59.887 1.092 1.00 14.36 222 SER A O 1
ATOM 1535 N N . ALA A 1 230 ? -18.240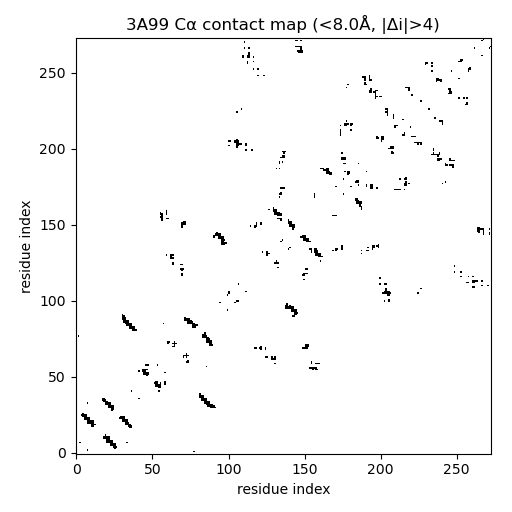 61.264 2.415 1.00 13.04 223 ALA A N 1
ATOM 1536 C CA . ALA A 1 230 ? -18.386 62.262 1.353 1.00 12.46 223 ALA A CA 1
ATOM 1537 C C . ALA A 1 230 ? -17.024 62.943 1.179 1.00 12.56 223 ALA A C 1
ATOM 1538 O O . ALA A 1 230 ? -16.616 63.272 0.057 1.00 13.54 223 ALA A O 1
ATOM 1540 N N . ALA A 1 231 ? -16.314 63.146 2.285 1.00 13.32 224 ALA A N 1
ATOM 1541 C CA . ALA A 1 231 ? -14.995 63.771 2.209 1.00 11.61 224 ALA A CA 1
ATOM 1542 C C . ALA A 1 231 ? -14.045 62.860 1.435 1.00 13.52 224 ALA A C 1
ATOM 1543 O O . ALA A 1 231 ? -13.275 63.320 0.589 1.00 13.10 224 ALA A O 1
ATOM 1545 N N . VAL A 1 232 ? -14.102 61.563 1.717 1.00 12.14 225 VAL A N 1
ATOM 1546 C CA . VAL A 1 232 ? -13.231 60.619 1.026 1.00 11.33 225 VAL A CA 1
ATOM 1547 C C . VAL A 1 232 ? -13.521 60.598 -0.475 1.00 12.49 225 VAL A C 1
ATOM 1548 O O . VAL A 1 232 ? -12.602 60.467 -1.292 1.00 12.26 225 VAL A O 1
ATOM 1552 N N . TRP A 1 233 ? -14.789 60.739 -0.849 1.00 12.33 226 TRP A N 1
ATOM 1553 C CA . TRP A 1 233 ? -15.132 60.777 -2.265 1.00 11.44 226 TRP A CA 1
ATOM 1554 C C . TRP A 1 233 ? -14.457 61.991 -2.897 1.00 12.83 226 TRP A C 1
ATOM 1555 O O . TRP A 1 233 ? -13.837 61.879 -3.957 1.00 13.50 226 TRP A O 1
ATOM 1566 N N . SER A 1 234 ? -14.561 63.151 -2.248 1.00 11.52 227 SER A N 1
ATOM 1567 C CA . SER A 1 234 ? -13.945 64.347 -2.814 1.00 11.12 227 SER A CA 1
ATOM 1568 C C . SER A 1 234 ? -12.432 64.196 -2.904 1.00 11.93 227 SER A C 1
ATOM 1569 O O . SER A 1 234 ? -11.802 64.757 -3.803 1.00 11.28 227 SER A O 1
ATOM 1572 N N . LEU A 1 235 ? -11.843 63.436 -1.982 1.00 11.26 228 LEU A N 1
ATOM 1573 C CA . LEU A 1 235 ? -10.398 63.225 -2.010 1.00 12.07 228 LEU A CA 1
ATOM 1574 C C . LEU A 1 235 ? -10.036 62.346 -3.205 1.00 13.14 228 LEU A C 1
ATOM 1575 O O . LEU A 1 235 ? -8.970 62.502 -3.799 1.00 12.07 228 LEU A O 1
ATOM 1580 N N . GLY A 1 236 ? -10.927 61.423 -3.560 1.00 11.13 229 GLY A N 1
ATOM 1581 C CA . GLY A 1 236 ? -10.670 60.580 -4.717 1.00 12.17 229 GLY A CA 1
ATOM 1582 C C . GLY A 1 236 ? -10.680 61.437 -5.972 1.00 13.56 229 GLY A C 1
ATOM 1583 O O . GLY A 1 236 ? -9.860 61.251 -6.875 1.00 13.42 229 GLY A O 1
ATOM 1584 N N . ILE A 1 237 ? -11.621 62.373 -6.032 1.00 12.35 230 ILE A N 1
ATOM 1585 C CA . ILE A 1 237 ? -11.725 63.277 -7.175 1.00 12.71 230 ILE A CA 1
ATOM 1586 C C . ILE A 1 237 ? -10.451 64.117 -7.247 1.00 12.63 230 ILE A C 1
ATOM 1587 O O . ILE A 1 237 ? -9.881 64.311 -8.325 1.00 12.51 230 ILE A O 1
ATOM 1592 N N . LEU A 1 238 ? -10.000 64.606 -6.094 1.00 11.19 231 LEU A N 1
ATOM 1593 C CA . LEU A 1 238 ? -8.788 65.425 -6.032 1.00 10.34 231 LEU A CA 1
ATOM 1594 C C . LEU A 1 238 ? -7.548 64.654 -6.475 1.00 11.92 231 LEU A C 1
ATOM 1595 O O . LEU A 1 238 ? -6.713 65.183 -7.211 1.00 12.61 231 LEU A O 1
ATOM 1600 N N . LEU A 1 239 ? -7.418 63.408 -6.023 1.00 10.94 232 LEU A N 1
ATOM 1601 C CA . LEU A 1 239 ? -6.256 62.615 -6.400 1.00 10.49 232 LEU A CA 1
ATOM 1602 C C . LEU A 1 239 ? -6.249 62.367 -7.905 1.00 13.17 232 LEU A C 1
ATOM 1603 O O . LEU A 1 239 ? -5.201 62.460 -8.542 1.00 12.94 232 LEU A O 1
ATOM 1608 N N . TYR A 1 240 ? -7.408 62.055 -8.476 1.00 12.33 233 TYR A N 1
ATOM 1609 C CA . TYR A 1 240 ? -7.485 61.835 -9.915 1.00 11.23 233 TYR A CA 1
ATOM 1610 C C . TYR A 1 240 ? -7.081 63.136 -10.609 1.00 13.61 233 TYR A C 1
ATOM 1611 O O . TYR A 1 240 ? -6.319 63.126 -11.578 1.00 13.51 233 TYR A O 1
ATOM 1620 N N . ASP A 1 241 ? -7.585 64.256 -10.100 1.00 12.68 234 ASP A N 1
ATOM 1621 C CA . ASP A 1 241 ? -7.275 65.571 -10.663 1.00 11.98 234 ASP A CA 1
ATOM 1622 C C . ASP A 1 241 ? -5.756 65.803 -10.692 1.00 14.54 234 ASP A C 1
ATOM 1623 O O . ASP A 1 241 ? -5.212 66.305 -11.682 1.00 15.19 234 ASP A O 1
ATOM 1628 N N . MET A 1 242 ? -5.074 65.426 -9.613 1.00 13.28 235 MET A N 1
ATOM 1629 C CA . MET A 1 242 ? -3.626 65.606 -9.536 1.00 13.82 235 MET A CA 1
ATOM 1630 C C . MET A 1 242 ? -2.846 64.751 -10.527 1.00 15.44 235 MET A C 1
ATOM 1631 O O . MET A 1 242 ? -1.967 65.255 -11.227 1.00 16.44 235 MET A O 1
ATOM 1636 N N . VAL A 1 243 ? -3.162 63.463 -10.599 1.00 13.58 236 VAL A N 1
ATOM 1637 C CA . VAL A 1 243 ? -2.414 62.580 -11.491 1.00 12.67 236 VAL A CA 1
ATOM 1638 C C . VAL A 1 243 ? -2.841 62.560 -12.953 1.00 15.11 236 VAL A C 1
ATOM 1639 O O . VAL A 1 243 ? -2.093 62.070 -13.803 1.00 16.92 236 VAL A O 1
ATOM 1643 N N . CYS A 1 244 ? -4.020 63.095 -13.254 1.00 14.48 237 CYS A N 1
ATOM 1644 C CA . CYS A 1 244 ? -4.497 63.131 -14.637 1.00 15.39 237 CYS A CA 1
ATOM 1645 C C . CYS A 1 244 ? -4.595 64.544 -15.205 1.00 17.76 237 CYS A C 1
ATOM 1646 O O . CYS A 1 244 ? -4.745 64.719 -16.416 1.00 19.75 237 CYS A O 1
ATOM 1649 N N . GLY A 1 245 ? -4.518 65.550 -14.338 1.00 16.55 238 GLY A N 1
ATOM 1650 C CA . GLY A 1 245 ? -4.579 66.925 -14.807 1.00 17.69 238 GLY A CA 1
ATOM 1651 C C . GLY A 1 245 ? -5.957 67.543 -14.951 1.00 18.63 238 GLY A C 1
ATOM 1652 O O . GLY A 1 245 ? -6.075 68.702 -15.347 1.00 21.18 238 GLY A O 1
ATOM 1653 N N . ASP A 1 246 ? -6.998 66.775 -14.645 1.00 16.68 239 ASP A N 1
ATOM 1654 C CA . ASP A 1 246 ? -8.379 67.250 -14.719 1.00 16.00 239 ASP A CA 1
ATOM 1655 C C . ASP A 1 246 ? -9.248 66.306 -13.904 1.00 13.59 239 ASP A C 1
ATOM 1656 O O . ASP A 1 246 ? -8.841 65.181 -13.622 1.00 14.93 239 ASP A O 1
ATOM 1661 N N . ILE A 1 247 ? -10.441 66.754 -13.526 1.00 16.47 240 ILE A N 1
ATOM 1662 C CA . ILE A 1 247 ? -11.334 65.909 -12.744 1.00 17.12 240 ILE A CA 1
ATOM 1663 C C . ILE A 1 247 ? -11.919 64.814 -13.632 1.00 17.69 240 ILE A C 1
ATOM 1664 O O . ILE A 1 247 ? -12.030 64.981 -14.848 1.00 18.71 240 ILE A O 1
ATOM 1669 N N . PRO A 1 248 ? -12.300 63.675 -13.037 1.00 16.30 241 PRO A N 1
ATOM 1670 C CA . PRO A 1 248 ? -12.859 62.560 -13.810 1.00 15.90 241 PRO A CA 1
ATOM 1671 C C . PRO A 1 248 ? -14.294 62.699 -14.308 1.00 19.80 241 PRO A C 1
ATOM 1672 O O . PRO A 1 248 ? -14.632 62.186 -15.379 1.00 23.66 241 PRO A O 1
ATOM 1676 N N . PHE A 1 249 ? -15.130 63.394 -13.544 1.00 16.99 242 PHE A N 1
ATOM 1677 C CA . PHE A 1 249 ? -16.535 63.546 -13.900 1.00 17.93 242 PHE A CA 1
ATOM 1678 C C . PHE A 1 249 ? -16.960 64.994 -14.086 1.00 19.51 242 PHE A C 1
ATOM 1679 O O . PHE A 1 249 ? -16.545 65.876 -13.337 1.00 19.78 242 PHE A O 1
ATOM 1687 N N . GLU A 1 250 ? -17.805 65.228 -15.084 1.00 23.45 243 GLU A N 1
ATOM 1688 C CA . GLU A 1 250 ? -18.310 66.566 -15.354 1.00 24.07 243 GLU A CA 1
ATOM 1689 C C . GLU A 1 250 ? -19.826 66.620 -15.190 1.00 26.25 243 GLU A C 1
ATOM 1690 O O . GLU A 1 250 ? -20.373 67.648 -14.793 1.00 29.16 243 GLU A O 1
ATOM 1696 N N . HIS A 1 251 ? -20.501 65.513 -15.487 1.00 24.97 244 HIS A N 1
ATOM 1697 C CA . HIS A 1 251 ? -21.959 65.469 -15.391 1.00 25.38 244 HIS A CA 1
ATOM 1698 C C . HIS A 1 251 ? -22.485 64.532 -14.310 1.00 23.73 244 HIS A C 1
ATOM 1699 O O . HIS A 1 251 ? -21.817 63.573 -13.919 1.00 19.73 244 HIS A O 1
ATOM 1706 N N . ASP A 1 252 ? -23.698 64.813 -13.838 1.00 21.58 245 ASP A N 1
ATOM 1707 C CA . ASP A 1 252 ? -24.329 63.999 -12.802 1.00 22.71 245 ASP A CA 1
ATOM 1708 C C . ASP A 1 252 ? -24.363 62.518 -13.168 1.00 21.19 245 ASP A C 1
ATOM 1709 O O . ASP A 1 252 ? -24.131 61.659 -12.320 1.00 19.76 245 ASP A O 1
ATOM 1714 N N . GLU A 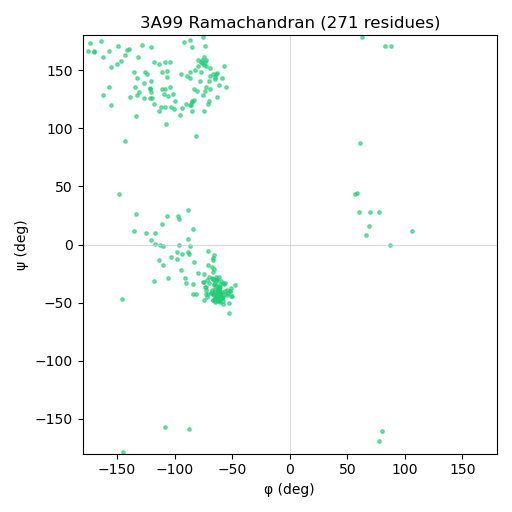1 253 ? -24.664 62.220 -14.428 1.00 20.98 246 GLU A N 1
ATOM 1715 C CA . GLU A 1 253 ? -24.744 60.835 -14.881 1.00 23.24 246 GLU A CA 1
ATOM 1716 C C . GLU A 1 253 ? -23.421 60.096 -14.717 1.00 19.79 246 GLU A C 1
ATOM 1717 O O . GLU A 1 253 ? -23.403 58.895 -14.448 1.00 21.84 246 GLU A O 1
ATOM 1723 N N . GLU A 1 254 ? -22.316 60.815 -14.887 1.00 21.51 247 GLU A N 1
ATOM 1724 C CA . GLU A 1 254 ? -20.993 60.216 -14.752 1.00 20.18 247 GLU A CA 1
ATOM 1725 C C . GLU A 1 254 ? -20.689 59.928 -13.292 1.00 17.51 247 GLU A C 1
ATOM 1726 O O . GLU A 1 254 ? -20.097 58.901 -12.960 1.00 19.41 247 GLU A O 1
ATOM 1732 N N . ILE A 1 255 ? -21.099 60.843 -12.423 1.00 17.72 248 ILE A N 1
ATOM 1733 C CA . ILE A 1 255 ? -20.876 60.680 -10.992 1.00 16.35 248 ILE A CA 1
ATOM 1734 C C . ILE A 1 255 ? -21.635 59.466 -10.458 1.00 18.29 248 ILE A C 1
ATOM 1735 O O . ILE A 1 255 ? -21.076 58.648 -9.729 1.00 19.30 248 ILE A O 1
ATOM 1740 N N . ILE A 1 256 ? -22.908 59.343 -10.827 1.00 19.28 249 ILE A N 1
ATOM 1741 C CA . ILE A 1 256 ? -23.706 58.223 -10.348 1.00 19.29 249 ILE A CA 1
ATOM 1742 C C . ILE A 1 256 ? -23.288 56.885 -10.943 1.00 19.31 249 ILE A C 1
ATOM 1743 O O . ILE A 1 256 ? -23.462 55.844 -10.312 1.00 21.29 249 ILE A O 1
ATOM 1748 N N . ARG A 1 257 ? -22.734 56.902 -12.152 1.00 18.88 250 ARG A N 1
ATOM 1749 C CA . ARG A 1 257 ? -22.290 55.658 -12.766 1.00 20.04 250 ARG A CA 1
ATOM 1750 C C . ARG A 1 257 ? -21.015 55.186 -12.069 1.00 22.52 250 ARG A C 1
ATOM 1751 O O . ARG A 1 257 ? -20.795 53.990 -11.894 1.00 22.17 250 ARG A O 1
ATOM 1759 N N . GLY A 1 258 ? -20.173 56.140 -11.683 1.00 21.33 251 GLY A N 1
ATOM 1760 C CA . GLY A 1 258 ? -18.947 55.812 -10.973 1.00 22.66 251 GLY A CA 1
ATOM 1761 C C . GLY A 1 258 ? -17.852 55.079 -11.729 1.00 21.42 251 GLY A C 1
ATOM 1762 O O . GLY A 1 258 ? -16.950 54.520 -11.107 1.00 20.95 251 GLY A O 1
ATOM 1763 N N . GLN A 1 259 ? -17.923 55.069 -13.055 1.00 20.63 252 GLN A N 1
ATOM 1764 C CA . GLN A 1 259 ? -16.900 54.409 -13.863 1.00 20.37 252 GLN A CA 1
ATOM 1765 C C . GLN A 1 259 ? -15.744 55.379 -14.071 1.00 18.34 252 GLN A C 1
ATOM 1766 O O . GLN A 1 259 ? -15.933 56.483 -14.579 1.00 21.43 252 GLN A O 1
ATOM 1772 N N . VAL A 1 260 ? -14.546 54.958 -13.686 1.00 19.02 253 VAL A N 1
ATOM 1773 C CA . VAL A 1 260 ? -13.370 55.808 -13.805 1.00 19.19 253 VAL A CA 1
ATOM 1774 C C . VAL A 1 260 ? -12.475 55.435 -14.985 1.00 18.31 253 VAL A C 1
ATOM 1775 O O . VAL A 1 260 ? -11.954 54.323 -15.050 1.00 20.22 253 VAL A O 1
ATOM 1779 N N . PHE A 1 261 ? -12.313 56.375 -15.913 1.00 16.99 254 PHE A N 1
ATOM 1780 C CA . PHE A 1 261 ? -11.452 56.184 -17.077 1.00 14.97 254 PHE A CA 1
ATOM 1781 C C . PHE A 1 261 ? -10.203 57.017 -16.833 1.00 15.89 254 PHE A C 1
ATOM 1782 O O . PHE A 1 261 ? -10.304 58.203 -16.528 1.00 18.72 254 PHE A O 1
ATOM 1790 N N . PHE A 1 262 ? -9.030 56.405 -16.960 1.00 15.58 255 PHE A N 1
ATOM 1791 C CA . PHE A 1 262 ? -7.782 57.130 -16.762 1.00 16.43 255 PHE A CA 1
ATOM 1792 C C . PHE A 1 262 ? -7.254 57.649 -18.086 1.00 19.55 255 PHE A C 1
ATOM 1793 O O . PHE A 1 262 ? -6.941 56.875 -18.986 1.00 19.84 255 PHE A O 1
ATOM 1801 N N . ARG A 1 263 ? -7.170 58.973 -18.193 1.00 18.06 256 ARG A N 1
ATOM 1802 C CA . ARG A 1 263 ? -6.725 59.630 -19.419 1.00 19.75 256 ARG A CA 1
ATOM 1803 C C . ARG A 1 263 ? -5.219 59.839 -19.508 1.00 19.61 256 ARG A C 1
ATOM 1804 O O . ARG A 1 263 ? -4.705 60.276 -20.537 1.00 23.67 256 ARG A O 1
ATOM 1812 N N . GLN A 1 264 ? -4.519 59.533 -18.424 1.00 18.43 257 GLN A N 1
ATOM 1813 C CA . GLN A 1 264 ? -3.069 59.666 -18.374 1.00 17.53 257 GLN A CA 1
ATOM 1814 C C . GLN A 1 264 ? -2.520 58.364 -17.808 1.00 12.98 257 GLN A C 1
ATOM 1815 O O . GLN A 1 264 ? -3.261 57.599 -17.193 1.00 14.01 257 GLN A O 1
ATOM 1821 N N . ARG A 1 265 ? -1.232 58.105 -18.019 1.00 13.17 258 ARG A N 1
ATOM 1822 C CA . ARG A 1 265 ? -0.632 56.892 -17.479 1.00 14.49 258 ARG A CA 1
ATOM 1823 C C . ARG A 1 265 ? -0.536 57.069 -15.968 1.00 15.36 258 ARG A C 1
ATOM 1824 O O . ARG A 1 265 ? 0.094 58.009 -15.483 1.00 16.19 258 ARG A O 1
ATOM 1832 N N . VAL A 1 266 ? -1.180 56.167 -15.237 1.00 13.52 259 VAL A N 1
ATOM 1833 C CA . VAL A 1 266 ? -1.193 56.194 -13.777 1.00 13.64 259 VAL A CA 1
ATOM 1834 C C . VAL A 1 266 ? -0.930 54.768 -13.300 1.00 14.78 259 VAL A C 1
ATOM 1835 O O . VAL A 1 266 ? -1.501 53.814 -13.840 1.00 15.69 259 VAL A O 1
ATOM 1839 N N . SER A 1 267 ? -0.061 54.624 -12.300 1.00 14.27 260 SER A N 1
ATOM 1840 C CA . SER A 1 267 ? 0.285 53.309 -11.772 1.00 15.30 260 SER A CA 1
ATOM 1841 C C . SER A 1 267 ? -0.940 52.544 -11.291 1.00 17.26 260 SER A C 1
ATOM 1842 O O . SER A 1 267 ? -1.951 53.134 -10.912 1.00 14.90 260 SER A O 1
ATOM 1845 N N . SER A 1 268 ? -0.849 51.221 -11.304 1.00 16.22 261 SER A N 1
ATOM 1846 C CA . SER A 1 268 ? -1.964 50.399 -10.860 1.00 14.65 261 SER A CA 1
ATOM 1847 C C . SER A 1 268 ? -2.315 50.653 -9.395 1.00 15.44 261 SER A C 1
ATOM 1848 O O . SER A 1 268 ? -3.489 50.643 -9.029 1.00 17.21 261 SER A O 1
ATOM 1851 N N . GLU A 1 269 ? -1.303 50.882 -8.563 1.00 17.50 262 GLU A N 1
ATOM 1852 C CA . GLU A 1 269 ? -1.551 51.136 -7.144 1.00 16.85 262 GLU A CA 1
ATOM 1853 C C . GLU A 1 269 ? -2.341 52.427 -6.958 1.00 16.77 262 GLU A C 1
ATOM 1854 O O . GLU A 1 269 ? -3.291 52.478 -6.166 1.00 14.76 262 GLU A O 1
ATOM 1860 N N . CYS A 1 270 ? -1.952 53.469 -7.688 1.00 14.90 263 CYS A N 1
ATOM 1861 C CA . CYS A 1 270 ? -2.645 54.749 -7.593 1.00 13.30 263 CYS A CA 1
ATOM 1862 C C . CYS A 1 270 ? -4.076 54.597 -8.112 1.00 15.02 263 CYS A C 1
ATOM 1863 O O . CYS A 1 270 ? -5.022 55.106 -7.508 1.00 13.94 263 CYS A O 1
ATOM 1866 N N . GLN A 1 271 ? -4.241 53.896 -9.230 1.00 14.04 264 GLN A N 1
ATOM 1867 C CA . GLN A 1 271 ? -5.583 53.686 -9.769 1.00 13.77 264 GLN A CA 1
ATOM 1868 C C . GLN A 1 271 ? -6.463 52.978 -8.748 1.00 12.65 264 GLN A C 1
ATOM 1869 O O . GLN A 1 271 ? -7.643 53.302 -8.592 1.00 14.53 264 GLN A O 1
ATOM 1875 N N . HIS A 1 272 ? -5.888 51.992 -8.068 1.00 13.70 265 HIS A N 1
ATOM 1876 C CA . HIS A 1 272 ? -6.630 51.241 -7.069 1.00 14.15 265 HIS A CA 1
ATOM 1877 C C . HIS A 1 272 ? -7.103 52.147 -5.941 1.00 13.94 265 HIS A C 1
ATOM 1878 O O . HIS A 1 272 ? -8.258 52.067 -5.509 1.00 14.33 265 HIS A O 1
ATOM 1885 N N . LEU A 1 273 ? -6.215 53.017 -5.468 1.00 13.84 266 LEU A N 1
ATOM 1886 C CA . LEU A 1 273 ? -6.583 53.926 -4.383 1.00 13.25 266 LEU A CA 1
ATOM 1887 C C . LEU A 1 273 ? -7.701 54.871 -4.822 1.00 13.20 266 LEU A C 1
ATOM 1888 O O . LEU A 1 273 ? -8.659 55.100 -4.087 1.00 13.55 266 LEU A O 1
ATOM 1893 N N . ILE A 1 274 ? -7.577 55.426 -6.023 1.00 13.13 267 ILE A N 1
ATOM 1894 C CA . ILE A 1 274 ? -8.594 56.334 -6.537 1.00 12.24 267 ILE A CA 1
ATOM 1895 C C . ILE A 1 274 ? -9.947 55.631 -6.664 1.00 13.59 267 ILE A C 1
ATOM 1896 O O . ILE A 1 274 ? -10.966 56.155 -6.227 1.00 13.52 267 ILE A O 1
ATOM 1901 N N . ARG A 1 275 ? -9.955 54.441 -7.256 1.00 14.12 268 ARG A N 1
ATOM 1902 C CA . ARG A 1 275 ? -11.202 53.709 -7.421 1.00 15.15 268 ARG A CA 1
ATOM 1903 C C . ARG A 1 275 ? -11.823 53.310 -6.087 1.00 14.33 268 ARG A C 1
ATOM 1904 O O . ARG A 1 275 ? -13.043 53.182 -5.978 1.00 15.57 268 ARG A O 1
ATOM 1912 N N . TRP A 1 276 ? -10.988 53.129 -5.070 1.00 14.85 269 TRP A N 1
ATOM 1913 C CA . TRP A 1 276 ? -11.478 52.764 -3.745 1.00 14.89 269 TRP A CA 1
ATOM 1914 C C . TRP A 1 276 ? -12.169 53.985 -3.134 1.00 14.04 269 TRP A C 1
ATOM 1915 O O . TRP A 1 276 ? -13.268 53.885 -2.583 1.00 14.36 269 TRP A O 1
ATOM 1926 N N . CYS A 1 277 ? -11.533 55.149 -3.249 1.00 13.22 270 CYS A N 1
ATOM 1927 C CA . CYS A 1 277 ? -12.121 56.377 -2.724 1.00 12.38 270 CYS A CA 1
ATOM 1928 C C . CYS A 1 277 ? -13.422 56.706 -3.446 1.00 12.60 270 CYS A C 1
ATOM 1929 O O . CYS A 1 277 ? -14.317 57.323 -2.871 1.00 13.75 270 CYS A O 1
ATOM 1932 N N . LEU A 1 278 ? -13.517 56.298 -4.708 1.00 11.99 271 LEU A N 1
ATOM 1933 C CA . LEU A 1 278 ? -14.699 56.576 -5.506 1.00 12.75 271 LEU A CA 1
ATOM 1934 C C . LEU A 1 278 ? -15.698 55.421 -5.552 1.00 14.61 271 LEU A C 1
ATOM 1935 O O . LEU A 1 278 ? -16.485 55.305 -6.491 1.00 15.47 271 LEU A O 1
ATOM 1940 N N . ALA A 1 279 ? -15.672 54.567 -4.533 1.00 13.16 272 ALA A N 1
ATOM 1941 C CA . ALA A 1 279 ? -16.625 53.463 -4.475 1.00 14.98 272 ALA A CA 1
ATOM 1942 C C . ALA A 1 279 ? -18.030 54.064 -4.425 1.00 15.82 272 ALA A C 1
ATOM 1943 O O . ALA A 1 279 ? -18.271 55.038 -3.710 1.00 15.41 272 ALA A O 1
ATOM 1945 N N . LEU A 1 280 ? -18.961 53.491 -5.181 1.00 17.95 273 LEU A N 1
ATOM 1946 C CA . LEU A 1 280 ? -20.322 54.018 -5.194 1.00 15.36 273 LEU A CA 1
ATOM 1947 C C . LEU A 1 280 ? -21.010 53.942 -3.835 1.00 16.18 273 LEU A C 1
ATOM 1948 O O . LEU A 1 280 ? -21.688 54.883 -3.432 1.00 17.93 273 LEU A O 1
ATOM 1953 N N . ARG A 1 281 ? -20.845 52.827 -3.130 1.00 17.45 274 ARG A N 1
ATOM 1954 C CA . ARG A 1 281 ? -21.457 52.690 -1.813 1.00 17.64 274 ARG A CA 1
ATOM 1955 C C . ARG A 1 281 ? -20.552 53.367 -0.789 1.00 16.22 274 ARG A C 1
ATOM 1956 O O . ARG A 1 281 ? -19.375 53.036 -0.681 1.00 16.41 274 ARG A O 1
ATOM 1964 N N . PRO A 1 282 ? -21.092 54.327 -0.024 1.00 17.29 275 PRO A N 1
ATOM 1965 C CA . PRO A 1 282 ? -20.291 55.033 0.981 1.00 16.81 275 PRO A CA 1
ATOM 1966 C C . PRO A 1 282 ? -19.499 54.131 1.923 1.00 18.32 275 PRO A C 1
ATOM 1967 O O . PRO A 1 282 ? -18.323 54.382 2.183 1.00 18.66 275 PRO A O 1
ATOM 1971 N N . SER A 1 283 ? -20.132 53.074 2.426 1.00 17.91 276 SER A N 1
ATOM 1972 C CA . SER A 1 283 ? -19.458 52.176 3.354 1.00 17.96 276 SER A CA 1
ATOM 1973 C C . SER A 1 283 ? -18.307 51.391 2.735 1.00 18.03 276 SER A C 1
ATOM 1974 O O . SER A 1 283 ? -17.508 50.793 3.457 1.00 20.71 276 SER A O 1
ATOM 1977 N N . ASP A 1 284 ? -18.221 51.387 1.407 1.00 16.60 277 ASP A N 1
ATOM 1978 C CA . ASP A 1 284 ? -17.150 50.673 0.722 1.00 15.50 277 ASP A CA 1
ATOM 1979 C C . ASP A 1 284 ? -15.895 51.532 0.550 1.00 14.87 277 ASP A C 1
ATOM 1980 O O . ASP A 1 284 ? -14.858 51.034 0.119 1.00 18.65 277 ASP A O 1
ATOM 1985 N N . ARG A 1 285 ? -15.992 52.819 0.875 1.00 14.62 278 ARG A N 1
ATOM 1986 C CA . ARG A 1 285 ? -14.847 53.717 0.743 1.00 13.69 278 ARG A CA 1
ATOM 1987 C C . ARG A 1 285 ? -13.887 53.555 1.914 1.00 14.52 278 ARG A C 1
ATOM 1988 O O . ARG A 1 285 ? -14.284 53.150 3.013 1.00 15.21 278 ARG A O 1
ATOM 1996 N N . PRO A 1 286 ? -12.602 53.859 1.693 1.00 13.96 279 PRO A N 1
ATOM 1997 C CA . PRO A 1 286 ? -11.620 53.726 2.770 1.00 14.21 279 PRO A CA 1
ATOM 1998 C C . PRO A 1 286 ? -11.734 54.803 3.833 1.00 15.48 279 PRO A C 1
ATOM 1999 O O . PRO A 1 286 ? -12.282 55.879 3.589 1.00 16.34 279 PRO A O 1
ATOM 2003 N N . THR A 1 287 ? -11.236 54.489 5.023 1.00 15.20 280 THR A N 1
ATOM 2004 C CA . THR A 1 287 ? -11.200 55.447 6.116 1.00 14.79 280 THR A CA 1
ATOM 2005 C C . THR A 1 287 ? -9.911 56.226 5.852 1.00 14.84 280 THR A C 1
ATOM 2006 O O . THR A 1 287 ? -9.123 55.831 4.990 1.00 15.36 280 THR A O 1
ATOM 2010 N N . PHE A 1 288 ? -9.685 57.320 6.574 1.00 15.81 281 PHE A N 1
ATOM 2011 C CA . PHE A 1 288 ? -8.451 58.080 6.368 1.00 14.51 281 PHE A CA 1
ATOM 2012 C C . PHE A 1 288 ? -7.249 57.187 6.673 1.00 16.19 281 PHE A C 1
ATOM 2013 O O . PHE A 1 288 ? -6.211 57.276 6.012 1.00 14.98 281 PHE A O 1
ATOM 2021 N N . GLU A 1 289 ? -7.395 56.328 7.680 1.00 15.63 282 GLU A N 1
ATOM 2022 C CA . GLU A 1 289 ? -6.330 55.410 8.069 1.00 15.08 282 GLU A CA 1
ATOM 2023 C C . GLU A 1 289 ? -6.005 54.441 6.929 1.00 16.42 282 GLU A C 1
ATOM 2024 O O . GLU A 1 289 ? -4.838 54.196 6.627 1.00 15.77 282 GLU A O 1
ATOM 2030 N N . GLU A 1 290 ? -7.035 53.900 6.287 1.00 14.71 283 GLU A N 1
ATOM 2031 C CA . GLU A 1 290 ? -6.820 52.972 5.180 1.00 13.31 283 GLU A CA 1
ATOM 2032 C C . GLU A 1 290 ? -6.169 53.674 3.996 1.00 13.75 283 GLU A C 1
ATOM 2033 O O . GLU A 1 290 ? -5.355 53.089 3.286 1.00 15.54 283 GLU A O 1
ATOM 2039 N N . ILE A 1 291 ? -6.522 54.935 3.782 1.00 13.97 284 ILE A N 1
ATOM 2040 C CA . ILE A 1 291 ? -5.909 55.679 2.688 1.00 14.06 284 ILE A CA 1
ATOM 2041 C C . ILE A 1 291 ? -4.416 55.859 2.958 1.00 13.58 284 ILE A C 1
ATOM 2042 O O . ILE A 1 291 ? -3.577 55.583 2.100 1.00 13.83 284 ILE A O 1
ATOM 2047 N N . GLN A 1 292 ? -4.077 56.314 4.158 1.00 14.30 285 GLN A N 1
ATOM 2048 C CA . GLN A 1 292 ? -2.678 56.544 4.472 1.00 13.39 285 GLN A CA 1
ATOM 2049 C C . GLN A 1 292 ? -1.837 55.283 4.631 1.00 16.00 285 GLN A C 1
ATOM 2050 O O . GLN A 1 292 ? -0.611 55.349 4.576 1.00 16.23 285 GLN A O 1
ATOM 2056 N N . ASN A 1 293 ? -2.488 54.137 4.823 1.00 14.81 286 ASN A N 1
ATOM 2057 C CA . ASN A 1 293 ? -1.754 52.878 4.932 1.00 15.27 286 ASN A CA 1
ATOM 2058 C C . ASN A 1 293 ? -1.713 52.169 3.582 1.00 17.09 286 ASN A C 1
ATOM 2059 O O . ASN A 1 293 ? -1.127 51.091 3.453 1.00 17.06 286 ASN A O 1
ATOM 2064 N N . HIS A 1 294 ? -2.329 52.777 2.572 1.00 15.61 287 HIS A N 1
ATOM 2065 C CA . HIS A 1 294 ? -2.353 52.189 1.234 1.00 13.61 287 HIS A CA 1
ATOM 2066 C C . HIS A 1 294 ? -0.935 52.126 0.663 1.00 14.83 287 HIS A C 1
ATOM 2067 O O . HIS A 1 294 ? -0.130 53.025 0.888 1.00 15.55 287 HIS A O 1
ATOM 2074 N N . PRO A 1 295 ? -0.609 51.056 -0.078 1.00 16.68 288 PRO A N 1
ATOM 2075 C CA . PRO A 1 295 ? 0.732 50.927 -0.656 1.00 17.44 288 PRO A CA 1
ATOM 2076 C C . PRO A 1 295 ? 1.218 52.144 -1.447 1.00 17.31 288 PRO A C 1
ATOM 2077 O O . PRO A 1 295 ? 2.396 52.495 -1.390 1.00 19.84 288 PRO A O 1
ATOM 2081 N N . TRP A 1 296 ? 0.319 52.790 -2.180 1.00 15.87 289 TRP A N 1
ATOM 2082 C CA . TRP A 1 296 ? 0.715 53.948 -2.975 1.00 16.37 289 TRP A CA 1
ATOM 2083 C C . TRP A 1 296 ? 1.152 55.144 -2.134 1.00 16.32 289 TRP A C 1
ATOM 2084 O O . TRP A 1 296 ? 1.904 55.994 -2.607 1.00 18.63 289 TRP A O 1
ATOM 2095 N N . MET A 1 297 ? 0.684 55.208 -0.892 1.00 13.93 290 MET A N 1
ATOM 2096 C CA . MET A 1 297 ? 0.998 56.332 -0.013 1.00 14.86 290 MET A CA 1
ATOM 2097 C C . MET A 1 297 ? 2.289 56.214 0.785 1.00 17.02 290 MET A C 1
ATOM 2098 O O . MET A 1 297 ? 2.646 57.132 1.526 1.00 21.29 290 MET A O 1
ATOM 2103 N N . GLN A 1 298 ? 2.998 55.105 0.636 1.00 18.33 291 GLN A N 1
ATOM 2104 C CA . GLN A 1 298 ? 4.220 54.916 1.405 1.00 21.39 291 GLN A CA 1
ATOM 2105 C C . GLN A 1 298 ? 5.423 55.709 0.905 1.00 22.27 291 GLN A C 1
ATOM 2106 O O . GLN A 1 298 ? 5.488 56.103 -0.260 1.00 20.52 291 GLN A O 1
ATOM 2112 N N . ASP A 1 299 ? 6.358 55.959 1.818 1.00 19.83 292 ASP A N 1
ATOM 2113 C CA . ASP A 1 299 ? 7.590 56.681 1.515 1.00 21.63 292 ASP A CA 1
ATOM 2114 C C . ASP A 1 299 ? 7.373 58.080 0.951 1.00 18.90 292 ASP A C 1
ATOM 2115 O O . ASP A 1 299 ? 8.032 58.485 -0.007 1.00 20.48 292 ASP A O 1
ATOM 2120 N N . VAL A 1 300 ? 6.458 58.822 1.561 1.00 19.06 293 VAL A N 1
ATOM 2121 C CA . VAL A 1 300 ? 6.167 60.176 1.111 1.00 15.40 293 VAL A CA 1
ATOM 2122 C C . VAL A 1 300 ? 7.358 61.100 1.342 1.00 18.32 293 VAL A C 1
ATOM 2123 O O . VAL A 1 300 ? 8.112 60.934 2.304 1.00 19.32 293 VAL A O 1
ATOM 2127 N N . LEU A 1 301 ? 7.535 62.063 0.445 1.00 18.24 294 LEU A N 1
ATOM 2128 C CA . LEU A 1 301 ? 8.613 63.032 0.579 1.00 17.18 294 LEU A CA 1
ATOM 2129 C C . LEU A 1 301 ? 8.238 64.011 1.680 1.00 19.81 294 LEU A C 1
ATOM 2130 O O . LEU A 1 301 ? 7.056 64.218 1.961 1.00 19.13 294 LEU A O 1
ATOM 2135 N N . LEU A 1 302 ? 9.245 64.611 2.304 1.00 18.31 295 LEU A N 1
ATOM 2136 C CA . LEU A 1 302 ? 8.995 65.611 3.332 1.00 19.70 295 LEU A CA 1
ATOM 2137 C C . LEU A 1 302 ? 8.666 66.894 2.562 1.00 19.10 295 LEU A C 1
ATOM 2138 O O . LEU A 1 302 ? 9.018 67.024 1.388 1.00 18.37 295 LEU A O 1
ATOM 2143 N N . PRO A 1 303 ? 7.981 67.852 3.203 1.00 18.50 296 PRO A N 1
ATOM 2144 C CA . PRO A 1 303 ? 7.634 69.105 2.523 1.00 19.27 296 PRO A CA 1
ATOM 2145 C C . PRO A 1 303 ? 8.823 69.822 1.874 1.00 20.38 296 PRO A C 1
ATOM 2146 O O . PRO A 1 303 ? 8.766 70.189 0.700 1.00 19.88 296 PRO A O 1
ATOM 2150 N N . GLN A 1 304 ? 9.897 70.013 2.633 1.00 21.36 297 GLN A N 1
ATOM 2151 C CA . GLN A 1 304 ? 11.071 70.704 2.105 1.00 23.49 297 GLN A CA 1
ATOM 2152 C C . GLN A 1 304 ? 11.688 69.967 0.918 1.00 23.33 297 GLN A C 1
ATOM 2153 O O . GLN A 1 304 ? 12.114 70.598 -0.050 1.00 23.90 297 GLN A O 1
ATOM 2159 N N . GLU A 1 305 ? 11.733 68.639 0.991 1.00 23.86 298 GLU A N 1
ATOM 2160 C CA . GLU A 1 305 ? 12.290 67.836 -0.097 1.00 24.48 298 GLU A CA 1
ATOM 2161 C C . GLU A 1 305 ? 11.418 68.039 -1.334 1.00 23.03 298 GLU A C 1
ATOM 2162 O O . GLU A 1 305 ? 11.910 68.122 -2.459 1.00 21.44 298 GLU A O 1
ATOM 2168 N N . THR A 1 306 ? 10.110 68.114 -1.116 1.00 19.28 299 THR A N 1
ATOM 2169 C CA . THR A 1 306 ? 9.175 68.316 -2.213 1.00 19.81 299 THR A CA 1
ATOM 2170 C C . THR A 1 306 ? 9.462 69.635 -2.928 1.00 21.70 299 THR A C 1
ATOM 2171 O O . THR A 1 306 ? 9.477 69.696 -4.160 1.00 21.03 299 THR A O 1
ATOM 2175 N N . ALA A 1 307 ? 9.701 70.688 -2.155 1.00 19.34 300 ALA A N 1
ATOM 2176 C CA . ALA A 1 307 ? 9.982 71.997 -2.735 1.00 21.20 300 ALA A CA 1
ATOM 2177 C C . ALA A 1 307 ? 11.291 71.990 -3.524 1.00 22.39 300 ALA A C 1
ATOM 2178 O O . ALA A 1 307 ? 11.350 72.496 -4.644 1.00 23.55 300 ALA A O 1
ATOM 2180 N N . GLU A 1 308 ? 12.335 71.410 -2.943 1.00 22.90 301 GLU A N 1
ATOM 2181 C CA . GLU A 1 308 ? 13.634 71.363 -3.608 1.00 26.35 301 GLU A CA 1
ATOM 2182 C C . GLU A 1 308 ? 13.598 70.586 -4.924 1.00 26.75 301 GLU A C 1
ATOM 2183 O O . GLU A 1 308 ? 14.186 71.005 -5.923 1.00 27.39 301 GLU A O 1
ATOM 2189 N N . ILE A 1 309 ? 12.897 69.459 -4.923 1.00 23.04 302 ILE A N 1
ATOM 2190 C CA . ILE A 1 309 ? 12.809 68.613 -6.107 1.00 23.36 302 ILE A CA 1
ATOM 2191 C C . ILE A 1 309 ? 11.789 69.048 -7.157 1.00 25.50 302 ILE A C 1
ATOM 2192 O O . ILE A 1 309 ? 12.082 69.030 -8.354 1.00 25.95 302 ILE A O 1
ATOM 2197 N N . HIS A 1 310 ? 10.604 69.455 -6.712 1.00 22.18 303 HIS A N 1
ATOM 2198 C CA . HIS A 1 310 ? 9.533 69.819 -7.635 1.00 23.06 303 HIS A CA 1
ATOM 2199 C C . HIS A 1 310 ? 9.118 71.281 -7.747 1.00 23.19 303 HIS A C 1
ATOM 2200 O O . HIS A 1 310 ? 8.461 71.661 -8.718 1.00 25.59 303 HIS A O 1
ATOM 2207 N N . LEU A 1 311 ? 9.481 72.105 -6.770 1.00 25.70 304 LEU A N 1
ATOM 2208 C CA . LEU A 1 311 ? 9.074 73.503 -6.806 1.00 27.49 304 LEU A CA 1
ATOM 2209 C C . LEU A 1 311 ? 10.225 74.486 -6.999 1.00 34.43 304 LEU A C 1
ATOM 2210 O O . LEU A 1 311 ? 10.010 75.695 -7.063 1.00 36.88 304 LEU A O 1
ATOM 2215 N N . HIS A 1 312 ? 11.443 73.965 -7.097 1.00 38.79 305 HIS A N 1
ATOM 2216 C CA . HIS A 1 312 ? 12.617 74.809 -7.288 1.00 47.86 305 HIS A CA 1
ATOM 2217 C C . HIS A 1 312 ? 13.275 74.513 -8.630 1.00 50.94 305 HIS A C 1
A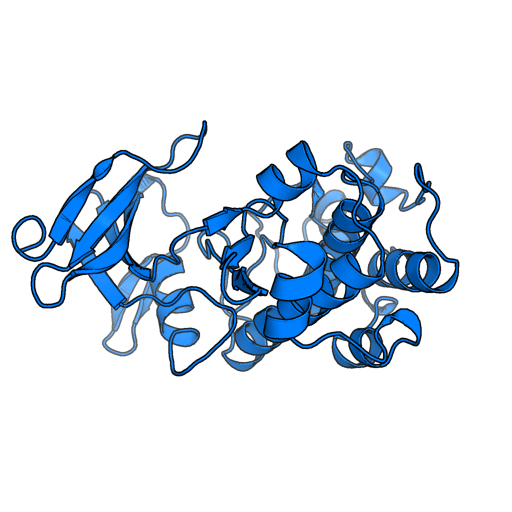TOM 2218 O O . HIS A 1 312 ? 12.767 73.713 -9.418 1.00 54.68 305 HIS A O 1
#